Protein 1SQ1 (pdb70)

Secondary structure (DSSP, 8-state):
-EE-SSSEEEEE--GGGS-EEEEEE---S-B--HHHHHHHHHHTT---EEE-SSEETTEE-SS-EEEEE----THHHHHHHHHHH---GGGT-EEEEEEEEETTEE--S-GGGS-HHHHHHSTT-BS-TTTHHHHHHHHHHHHHTT----EEEEEEEE--BS-SBTTTB-HHHHHHHH---TTEEEEEETTGGGGG--HHHH----SSSS-S--TT-SEETTEEBSS-EEEEEEEPPP---S-S-THHHHHHHHH--HHHHHHHHHHTGGGSHHHHHHHT-

Organism: Campylobacter jejuni subsp. jejuni serotype O:2 (strain ATCC 700819 / NCTC 11168) (NCBI:txid192222)

Foldseek 3Di:
DWDFDQFIKAKDADPVLQKIKMKTAHAWFDQAPLPLLQVLLCLFVVFGKDWDDQDDPRIGHRGITIIMGSVHDCLSRLSSLLSRLVCVVVQPKDKAKFFQWKAVRHDPDDLVQFQQVVLVVQNQSYRDVVCSVVNVVSLVVLLVVVHAIKTKMKMKMAGDWFQADADPTFLVNSLVVQLVQPQWDDKAWACGPVVVVDCVVQDWDDVDPATDDPRRQQGDNRIGRRDMHIMMTIGGIDVCDDGRYSVRSSRSSSRSSSSSRSRSVSVCQPVDPVSVVVVVD

Nearest PDB structures (foldseek):
  1sq1-assembly1_A  TM=1.004E+00  e=7.426E-59  Campylobacter jejuni
  1r52-assembly1_C  TM=8.765E-01  e=3.056E-25  Saccharomyces cerevisiae
  5z9a-assembly1_B  TM=9.213E-01  e=4.326E-24  Pseudomonas aeruginosa LESB58
  1r52-assembly1_D  TM=8.733E-01  e=4.880E-24  Saccharomyces cerevisiae
  1r52-assembly1_A  TM=8.580E-01  e=1.297E-24  Saccharomyces cerevisiae

CATH classification: 3.60.150.10

Sequence (281 aa):
NTFGTRLKFTSFGESHGVAVGCIIDGPAGVKFDEEFLQNELDKRKGDKAQVLSGVFEGYTTGHPIAIVVFSARESVARVAGGAVAALLREFDICVQSG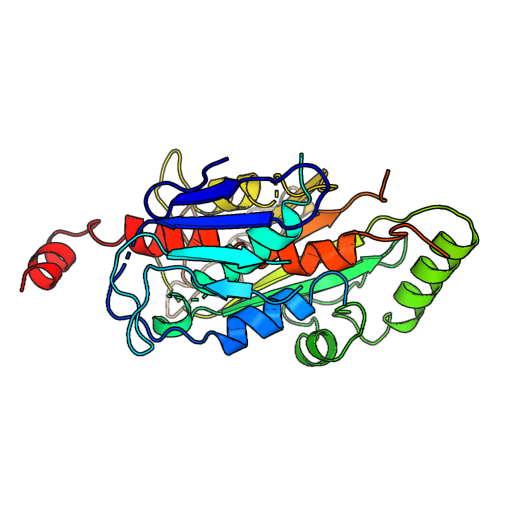VFGVGTFVSNLKEEEFDFEFAKKSEIFCLDPKLESDFKNEILNARNSKDSVGAAVFTKVSGLIGLGEVLYDKLDSKLAHALGINAVKAVEIGEGINASKRGSCNNDALKDGKFLSNHSGGILGGISNGENLILKTYFKPTPGRHDPCVGVRGSVVASAVRLVLADCLLLNASANLNNLKNAYG

Solvent-accessible surface area: 14612 Å² total

InterPro domains:
  IPR000453 Chorismate synthase [MF_00300] (8-352)
  IPR000453 Chorismate synthase [PF01264] (8-345)
  IPR000453 Chorismate synthase [PIRSF001456] (1-354)
  IPR000453 Chorismate synthase [PTHR2108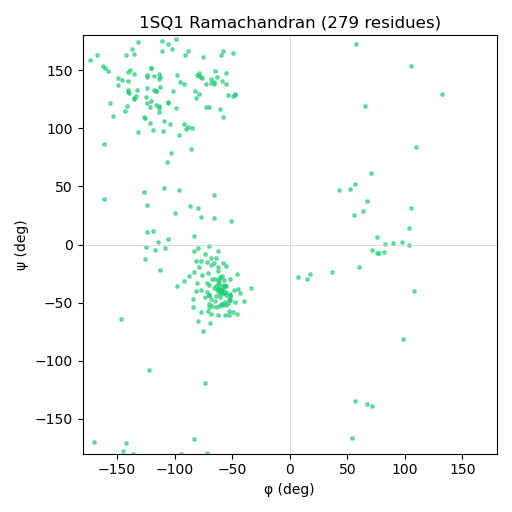5] (1-350)
  IPR000453 Chorismate synthase [TIGR00033] (8-348)
  IPR000453 Chorismate synthase [cd07304] (8-343)
  IPR020541 Chorismate synthase, conserved site [PS00787] (14-29)
  IPR020541 Chorismate synthase, conserved site [PS00788] (121-137)
  IPR035904 Chorismate synthase AroC superfamily [G3DSA:3.60.150.10] (1-362)
  IPR035904 Chorismate synthase AroC superfamily [SSF103263] (1-351)

B-factor: mean 70.03, std 15.21, range [32.81, 126.05]

Structure (mmCIF, N/CA/C/O backbone):
data_1SQ1
#
_entry.id   1SQ1
#
_cell.length_a   73.600
_cell.length_b   73.600
_cell.length_c   338.559
_cell.angle_alpha   90.00
_cell.angle_beta   90.00
_cell.angle_gamma   90.00
#
_symmetry.space_group_name_H-M   'I 41 2 2'
#
loop_
_entity.id
_entity.type
_entity.pdbx_description
1 polymer 'Chorismate synthase'
2 non-polymer 'SULFATE ION'
3 water water
#
loop_
_atom_site.group_PDB
_atom_site.id
_atom_site.type_symbol
_atom_site.label_atom_id
_atom_site.label_alt_id
_atom_site.label_comp_id
_atom_site.label_asym_id
_atom_site.label_entity_id
_atom_site.label_seq_id
_atom_site.pdbx_PDB_ins_code
_atom_site.Cartn_x
_atom_site.Cartn_y
_atom_site.Cartn_z
_atom_site.occupancy
_atom_site.B_iso_or_equiv
_atom_site.auth_seq_id
_atom_site.auth_comp_id
_atom_site.auth_asym_id
_atom_site.auth_atom_id
_atom_site.pdbx_PDB_model_num
ATOM 9 N N . ASN A 1 2 ? 47.252 32.611 164.429 1.00 82.16 2 ASN A N 1
ATOM 10 C CA . ASN A 1 2 ? 47.383 31.328 163.791 1.00 77.74 2 ASN A CA 1
ATOM 11 C C . ASN A 1 2 ? 46.161 30.496 164.076 1.00 74.88 2 ASN A C 1
ATOM 12 O O . ASN A 1 2 ? 46.181 29.283 163.907 1.00 75.55 2 ASN A O 1
ATOM 17 N N . THR A 1 3 ? 45.097 31.155 164.516 1.00 70.91 3 THR A N 1
ATOM 18 C CA . THR A 1 3 ? 43.857 30.462 164.821 1.00 66.96 3 THR A CA 1
ATOM 19 C C . THR A 1 3 ? 42.785 30.899 163.837 1.00 64.60 3 THR A C 1
ATOM 20 O O . THR A 1 3 ? 42.767 32.048 163.401 1.00 64.36 3 THR A O 1
ATOM 24 N N . PHE A 1 4 ? 41.886 29.982 163.501 1.00 60.81 4 PHE A N 1
ATOM 25 C CA . PHE A 1 4 ? 40.843 30.274 162.539 1.00 58.84 4 PHE A CA 1
ATOM 26 C C . PHE A 1 4 ? 39.483 29.670 162.892 1.00 58.74 4 PHE A C 1
ATOM 27 O O . PHE A 1 4 ? 39.396 28.541 163.375 1.00 59.11 4 PHE A O 1
ATOM 35 N N . GLY A 1 5 ? 38.424 30.440 162.640 1.00 57.78 5 GLY A N 1
ATOM 36 C CA . GLY A 1 5 ? 37.072 29.984 162.909 1.00 55.16 5 GLY A CA 1
ATOM 37 C C . GLY A 1 5 ? 36.408 30.592 164.132 1.00 54.95 5 GLY A C 1
ATOM 38 O O . GLY A 1 5 ? 37.083 31.002 165.080 1.00 55.94 5 GLY A O 1
ATOM 39 N N . THR A 1 6 ? 35.077 30.650 164.112 1.00 53.21 6 THR A N 1
ATOM 40 C CA . THR A 1 6 ? 34.307 31.181 165.235 1.00 50.54 6 THR A CA 1
ATOM 41 C C . THR A 1 6 ? 34.182 30.135 166.343 1.00 50.87 6 THR A C 1
ATOM 42 O O . THR A 1 6 ? 34.710 30.312 167.431 1.00 50.44 6 THR A O 1
ATOM 46 N N . ARG A 1 7 ? 33.482 29.042 166.055 1.00 51.11 7 ARG A N 1
ATOM 47 C CA . ARG A 1 7 ? 33.280 27.984 167.036 1.00 53.28 7 ARG A CA 1
ATOM 48 C C . ARG A 1 7 ? 34.265 26.823 166.864 1.00 52.75 7 ARG A C 1
ATOM 49 O O . ARG A 1 7 ? 34.682 26.218 167.852 1.00 52.08 7 ARG A O 1
ATOM 57 N N . LEU A 1 8 ? 34.620 26.508 165.616 1.00 52.74 8 LEU A N 1
ATOM 58 C CA . LEU A 1 8 ? 35.566 25.426 165.300 1.00 52.31 8 LEU A CA 1
ATOM 59 C C . LEU A 1 8 ? 36.914 26.072 164.940 1.00 53.94 8 LEU A C 1
ATOM 60 O O . LEU A 1 8 ? 37.281 26.188 163.772 1.00 56.50 8 LEU A O 1
ATOM 65 N N . LYS A 1 9 ? 37.642 26.485 165.969 1.00 54.47 9 LYS A N 1
ATOM 66 C CA . LYS A 1 9 ? 38.926 27.150 165.838 1.00 52.08 9 LYS A CA 1
ATOM 67 C C . LYS A 1 9 ? 40.083 26.271 165.407 1.00 51.65 9 LYS A C 1
ATOM 68 O O . LYS A 1 9 ? 40.448 25.348 166.110 1.00 52.92 9 LYS A O 1
ATOM 74 N N . PHE A 1 10 ? 40.673 26.579 164.258 1.00 52.16 10 PHE A N 1
ATOM 75 C CA . PHE A 1 10 ? 41.816 25.828 163.751 1.00 52.88 10 PHE A CA 1
ATOM 76 C C . PHE A 1 10 ? 43.084 26.612 164.033 1.00 54.28 10 PHE A C 1
ATOM 77 O O . PHE A 1 10 ? 43.143 27.803 163.753 1.00 56.00 10 PHE A O 1
ATOM 85 N N . THR A 1 11 ? 44.097 25.953 164.581 1.00 55.30 11 THR A N 1
ATOM 86 C CA . THR A 1 11 ? 45.349 26.632 164.884 1.00 57.72 11 THR A CA 1
ATOM 87 C C . THR A 1 11 ? 46.572 25.848 164.429 1.00 60.79 11 THR A C 1
ATOM 88 O O . THR A 1 11 ? 46.728 24.670 164.764 1.00 60.56 11 THR A O 1
ATOM 92 N N . SER A 1 12 ? 47.448 26.501 163.669 1.00 63.33 12 SER A N 1
ATOM 93 C CA . SER A 1 12 ? 48.663 25.839 163.208 1.00 65.69 12 SER A CA 1
ATOM 94 C C . SER A 1 12 ? 49.892 26.518 163.778 1.00 67.46 12 SER A C 1
ATOM 95 O O . SER A 1 12 ? 50.013 27.736 163.767 1.00 67.97 12 SER A O 1
ATOM 98 N N . PHE A 1 13 ? 50.798 25.715 164.310 1.00 70.59 13 PHE A N 1
ATOM 99 C CA . PHE A 1 13 ? 52.011 26.252 164.876 1.00 72.39 13 PHE A CA 1
ATOM 100 C C . PHE A 1 13 ? 53.176 25.708 164.081 1.00 75.44 13 PHE A C 1
ATOM 101 O O . PHE A 1 13 ? 53.151 24.576 163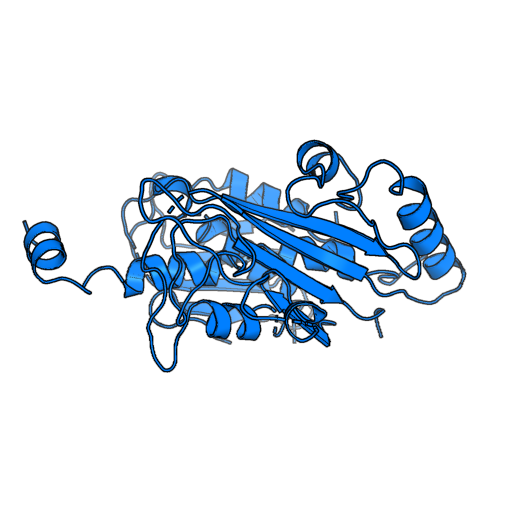.588 1.00 74.42 13 PHE A O 1
ATOM 109 N N . GLY A 1 14 ? 54.190 26.544 163.926 1.00 80.02 14 GLY A N 1
ATOM 110 C CA . GLY A 1 14 ? 55.345 26.142 163.160 1.00 84.82 14 GLY A CA 1
ATOM 111 C C . GLY A 1 14 ? 56.456 25.570 164.006 1.00 88.10 14 GLY A C 1
ATOM 112 O O . GLY A 1 14 ? 56.358 25.480 165.231 1.00 88.23 14 GLY A O 1
ATOM 113 N N . GLU A 1 15 ? 57.530 25.196 163.324 1.00 91.79 15 GLU A N 1
ATOM 114 C CA . GLU A 1 15 ? 58.700 24.619 163.959 1.00 94.92 15 GLU A CA 1
ATOM 115 C C . GLU A 1 15 ? 59.904 24.918 163.063 1.00 96.37 15 GLU A C 1
ATOM 116 O O . GLU A 1 15 ? 60.012 24.376 161.964 1.00 96.54 15 GLU A O 1
ATOM 122 N N . SER A 1 16 ? 60.797 25.791 163.518 1.00 98.36 16 SER A N 1
ATOM 123 C CA . SER A 1 16 ? 61.977 26.135 162.732 1.00 101.04 16 SER A CA 1
ATOM 124 C C . SER A 1 16 ? 62.672 24.864 162.246 1.00 103.15 16 SER A C 1
ATOM 125 O O . SER A 1 16 ? 62.401 23.768 162.741 1.00 104.05 16 SER A O 1
ATOM 128 N N . HIS A 1 17 ? 63.563 25.007 161.272 1.00 104.51 17 HIS A N 1
ATOM 129 C CA . HIS A 1 17 ? 64.281 23.854 160.723 1.00 106.40 17 HIS A CA 1
ATOM 130 C C . HIS A 1 17 ? 63.344 22.975 159.883 1.00 105.28 17 HIS A C 1
ATOM 131 O O . HIS A 1 17 ? 63.774 22.000 159.258 1.00 105.68 17 HIS A O 1
ATOM 138 N N . GLY A 1 18 ? 62.062 23.327 159.880 1.00 103.44 18 GLY A N 1
ATOM 139 C CA . GLY A 1 18 ? 61.083 22.583 159.107 1.00 100.85 18 GLY A CA 1
ATOM 140 C C . GLY A 1 18 ? 61.010 21.099 159.397 1.00 98.82 18 GLY A C 1
ATOM 141 O O . GLY A 1 18 ? 60.592 20.316 158.545 1.00 98.18 18 GLY A O 1
ATOM 142 N N . VAL A 1 19 ? 61.415 20.705 160.598 1.00 98.04 19 VAL A N 1
ATOM 143 C CA . VAL A 1 19 ? 61.376 19.297 160.981 1.00 97.04 19 VAL A CA 1
ATOM 144 C C . VAL A 1 19 ? 59.945 18.776 160.826 1.00 94.71 19 VAL A C 1
ATOM 145 O O . VAL A 1 19 ? 59.722 17.662 160.338 1.00 95.93 19 VAL A O 1
ATOM 149 N N . ALA A 1 20 ? 58.978 19.594 161.235 1.00 90.56 20 ALA A N 1
ATOM 150 C CA . ALA A 1 20 ? 57.569 19.227 161.133 1.00 84.79 20 ALA A CA 1
ATOM 151 C C . ALA A 1 20 ? 56.638 20.385 161.507 1.00 80.41 20 ALA A C 1
ATOM 152 O O . ALA A 1 20 ? 57.035 21.331 162.188 1.00 77.75 20 ALA A O 1
ATOM 154 N N . VAL A 1 21 ? 55.401 20.306 161.038 1.00 76.57 21 VAL A N 1
ATOM 155 C CA . VAL A 1 21 ? 54.403 21.322 161.331 1.00 74.46 21 VAL A CA 1
ATOM 156 C C . VAL A 1 21 ? 53.360 20.700 162.256 1.00 72.90 21 VAL A C 1
ATOM 157 O O . VAL A 1 21 ? 53.414 19.505 162.549 1.00 72.66 21 VAL A O 1
ATOM 161 N N . GLY A 1 22 ? 52.408 21.502 162.716 1.00 71.22 22 GLY A N 1
ATOM 162 C CA . GLY A 1 22 ? 51.384 20.969 163.597 1.00 68.87 22 GLY A CA 1
ATOM 163 C C . GLY A 1 22 ? 50.150 21.839 163.657 1.00 67.39 22 GLY A C 1
ATOM 164 O O . GLY A 1 22 ? 50.230 23.052 163.449 1.00 66.77 22 GLY A O 1
ATOM 165 N N . CYS A 1 23 ? 49.001 21.224 163.920 1.00 65.98 23 CYS A N 1
ATOM 166 C CA . CYS A 1 23 ? 47.764 21.982 164.021 1.00 66.36 23 CYS A CA 1
ATOM 167 C C . CYS A 1 23 ? 46.953 21.542 165.234 1.00 66.38 23 CYS A C 1
ATOM 168 O O . CYS A 1 23 ? 47.225 20.500 165.835 1.00 65.54 23 CYS A O 1
ATOM 171 N N . ILE A 1 24 ? 45.982 22.366 165.613 1.00 65.78 24 ILE A N 1
ATOM 172 C CA . ILE A 1 24 ? 45.118 22.081 166.751 1.00 64.99 24 ILE A CA 1
ATOM 173 C C . ILE A 1 24 ? 43.696 22.389 166.308 1.00 64.46 24 ILE A C 1
ATOM 174 O O . ILE A 1 24 ? 43.424 23.475 165.804 1.00 65.17 24 ILE A O 1
ATOM 179 N N . ILE A 1 25 ? 42.792 21.431 166.450 1.00 64.04 25 ILE A N 1
ATOM 180 C CA . ILE A 1 25 ? 41.412 21.688 166.084 1.00 64.45 25 ILE A CA 1
ATOM 181 C C . ILE A 1 25 ? 40.624 21.646 167.382 1.00 65.28 25 ILE A C 1
ATOM 182 O O . ILE A 1 25 ? 40.521 20.607 168.037 1.00 67.28 25 ILE A O 1
ATOM 187 N N . ASP A 1 26 ? 40.081 22.788 167.767 1.00 64.25 26 ASP A N 1
ATOM 188 C CA . ASP A 1 26 ? 39.320 22.880 168.995 1.00 63.75 26 ASP A CA 1
ATOM 189 C C . ASP A 1 26 ? 37.882 23.179 168.603 1.00 63.19 26 ASP A C 1
ATOM 190 O O . ASP A 1 26 ? 37.640 23.901 167.641 1.00 62.53 26 ASP A O 1
ATOM 195 N N . GLY A 1 27 ? 36.931 22.593 169.321 1.00 63.10 27 GLY A N 1
ATOM 196 C CA . GLY A 1 27 ? 35.535 22.845 169.024 1.00 62.65 27 GLY A CA 1
ATOM 197 C C . GLY A 1 27 ? 34.800 21.669 168.423 1.00 62.67 27 GLY A C 1
ATOM 198 O O . GLY A 1 27 ? 33.580 21.721 168.261 1.00 61.94 27 GLY A O 1
ATOM 207 N N . PRO A 1 29 ? 32.819 18.376 168.136 1.00 66.21 29 PRO A N 1
ATOM 208 C CA . PRO A 1 29 ? 31.927 17.700 169.082 1.00 65.34 29 PRO A CA 1
ATOM 209 C C . PRO A 1 29 ? 32.434 16.301 169.416 1.00 65.39 29 PRO A C 1
ATOM 210 O O . PRO A 1 29 ? 33.133 15.681 168.618 1.00 65.77 29 PRO A O 1
ATOM 214 N N . ALA A 1 30 ? 32.113 15.809 170.607 1.00 65.89 30 ALA A N 1
ATOM 215 C CA . ALA A 1 30 ? 32.571 14.482 170.998 1.00 63.82 30 ALA A CA 1
ATOM 216 C C . ALA A 1 30 ? 31.748 13.417 170.279 1.00 63.68 30 ALA A C 1
ATOM 217 O O . ALA A 1 30 ? 30.662 13.684 169.748 1.00 61.82 30 ALA A O 1
ATOM 219 N N . GLY A 1 31 ? 32.290 12.212 170.241 1.00 63.39 31 GLY A N 1
ATOM 220 C CA . GLY A 1 31 ? 31.593 11.129 169.586 1.00 65.68 31 GLY A CA 1
ATOM 221 C C . GLY A 1 31 ? 31.550 11.251 168.079 1.00 67.28 31 GLY A C 1
ATOM 222 O O . GLY A 1 31 ? 30.476 11.377 167.491 1.00 67.24 31 GLY A O 1
ATOM 223 N N . VAL A 1 32 ? 32.723 11.241 167.452 1.00 68.52 32 VAL A N 1
ATOM 224 C CA . VAL A 1 32 ? 32.812 11.308 165.996 1.00 68.55 32 VAL A CA 1
ATOM 225 C C . VAL A 1 32 ? 33.828 10.264 165.550 1.00 70.42 32 VAL A C 1
ATOM 226 O O . VAL A 1 32 ? 34.970 10.226 166.034 1.00 68.76 32 VAL A O 1
ATOM 230 N N . LYS A 1 33 ? 33.384 9.398 164.645 1.00 71.11 33 LYS A N 1
ATOM 231 C CA . LYS A 1 33 ? 34.221 8.329 164.134 1.00 74.09 33 LYS A CA 1
ATOM 232 C C . LYS A 1 33 ? 35.464 8.975 163.524 1.00 75.56 33 LYS A C 1
ATOM 233 O O . LYS A 1 33 ? 35.395 9.640 162.495 1.00 77.57 33 LYS A O 1
ATOM 239 N N . PHE A 1 34 ? 36.604 8.799 164.178 1.00 78.54 34 PHE A N 1
ATOM 240 C CA . PHE A 1 34 ? 37.833 9.388 163.679 1.00 81.43 34 PHE A CA 1
ATOM 241 C C . PHE A 1 34 ? 38.554 8.461 162.701 1.00 83.11 34 PHE A C 1
ATOM 242 O O . PHE A 1 34 ? 39.221 7.506 163.101 1.00 84.51 34 PHE A O 1
ATOM 250 N N . ASP A 1 35 ? 38.406 8.753 161.413 1.00 84.60 35 ASP A N 1
ATOM 251 C CA . ASP A 1 35 ? 39.032 7.967 160.358 1.00 85.67 35 ASP A CA 1
ATOM 252 C C . ASP A 1 35 ? 40.444 8.473 160.110 1.00 86.71 35 ASP A C 1
ATOM 253 O O . ASP A 1 35 ? 40.673 9.247 159.177 1.00 85.51 35 ASP A O 1
ATOM 258 N N . GLU A 1 36 ? 41.388 8.024 160.937 1.00 88.18 36 GLU A N 1
ATOM 259 C CA . GLU A 1 36 ? 42.774 8.457 160.808 1.00 89.90 36 GLU A CA 1
ATOM 260 C C . GLU A 1 36 ? 43.392 8.069 159.480 1.00 89.82 36 GLU A C 1
ATOM 261 O O . GLU A 1 36 ? 44.515 8.456 159.179 1.00 90.73 36 GLU A O 1
ATOM 267 N N . GLU A 1 37 ? 42.656 7.304 158.686 1.00 91.38 37 GLU A N 1
ATOM 268 C CA . GLU A 1 37 ? 43.144 6.883 157.383 1.00 92.42 37 GLU A CA 1
ATOM 269 C C . GLU A 1 37 ? 42.840 8.000 156.407 1.00 90.99 37 GLU A C 1
ATOM 270 O O . GLU A 1 37 ? 43.727 8.492 155.712 1.00 91.05 37 GLU A O 1
ATOM 276 N N . PHE A 1 38 ? 41.571 8.394 156.368 1.00 89.68 38 PHE A N 1
ATOM 277 C CA . PHE A 1 38 ? 41.116 9.473 155.501 1.00 87.67 38 PHE A CA 1
ATOM 278 C C . PHE A 1 38 ? 41.988 10.698 155.731 1.00 87.44 38 PHE A C 1
ATOM 279 O O . PHE A 1 38 ? 42.184 11.512 154.828 1.00 86.96 38 PHE A O 1
ATOM 287 N N . LEU A 1 39 ? 42.499 10.830 156.951 1.00 86.15 39 LEU A N 1
ATOM 288 C CA . LEU A 1 39 ? 43.367 11.944 157.291 1.00 84.98 39 LEU A CA 1
ATOM 289 C C . LEU A 1 39 ? 44.699 11.736 156.598 1.00 85.18 39 LEU A C 1
ATOM 290 O O . LEU A 1 39 ? 45.149 12.575 155.820 1.00 86.09 39 LEU A O 1
ATOM 295 N N . GLN A 1 40 ? 45.322 10.600 156.881 1.00 84.95 40 GLN A N 1
ATOM 296 C CA . GLN A 1 40 ? 46.614 10.292 156.300 1.00 84.85 40 GLN A CA 1
ATOM 297 C C . GLN A 1 40 ? 46.587 10.316 154.778 1.00 84.72 40 GLN A C 1
ATOM 298 O O . GLN A 1 40 ? 47.565 10.706 154.149 1.00 83.61 40 GLN A O 1
ATOM 304 N N . ASN A 1 41 ? 45.473 9.904 154.182 1.00 85.09 41 ASN A N 1
ATOM 305 C CA . ASN A 1 41 ? 45.374 9.906 152.726 1.00 85.82 41 ASN A CA 1
ATOM 306 C C . ASN A 1 41 ? 45.309 11.307 152.158 1.00 85.90 41 ASN A C 1
ATOM 307 O O . ASN A 1 41 ? 45.956 11.610 151.160 1.00 87.11 41 ASN A O 1
ATOM 312 N N . GLU A 1 42 ? 44.519 12.161 152.791 1.00 85.61 42 GLU A N 1
ATOM 313 C CA . GLU A 1 42 ? 44.375 13.520 152.313 1.00 84.55 42 GLU A CA 1
ATOM 314 C C . GLU A 1 42 ? 45.730 14.199 152.321 1.00 84.26 42 GLU A C 1
ATOM 315 O O . GLU A 1 42 ? 46.078 14.914 151.382 1.00 84.21 42 GLU A O 1
ATOM 321 N N . LEU A 1 43 ? 46.505 13.970 153.375 1.00 83.67 43 LEU A N 1
ATOM 322 C CA . LEU A 1 43 ? 47.824 14.584 153.457 1.00 84.18 43 LEU A CA 1
ATOM 323 C C . LEU A 1 43 ? 48.707 14.147 152.284 1.00 84.96 43 LEU A C 1
ATOM 324 O O . LEU A 1 43 ? 49.585 14.898 151.849 1.00 84.91 43 LEU A O 1
ATOM 329 N N . ASP A 1 44 ? 48.458 12.946 151.762 1.00 85.76 44 ASP A N 1
ATOM 330 C CA . ASP A 1 44 ? 49.241 12.424 150.643 1.00 87.42 44 ASP A CA 1
ATOM 331 C C . ASP A 1 44 ? 48.846 13.036 149.301 1.00 88.86 44 ASP A C 1
ATOM 332 O O . ASP A 1 44 ? 49.576 12.911 148.312 1.00 89.23 44 ASP A O 1
ATOM 337 N N . LYS A 1 45 ? 47.694 13.700 149.266 1.00 90.83 45 LYS A N 1
ATOM 338 C CA . LYS A 1 45 ? 47.233 14.338 148.039 1.00 91.28 45 LYS A CA 1
ATOM 339 C C . LYS A 1 45 ? 48.059 15.588 147.753 1.00 92.51 45 LYS A C 1
ATOM 340 O O . LYS A 1 45 ? 48.485 15.802 146.616 1.00 92.84 45 LYS A O 1
ATOM 346 N N . ARG A 1 46 ? 48.291 16.410 148.775 1.00 92.99 46 ARG A N 1
ATOM 347 C CA . ARG A 1 46 ? 49.089 17.616 148.574 1.00 94.86 46 ARG A CA 1
ATOM 348 C C . ARG A 1 46 ? 50.532 17.213 148.237 1.00 95.88 46 ARG A C 1
ATOM 349 O O . ARG A 1 46 ? 51.077 16.276 148.830 1.00 95.11 46 ARG A O 1
ATOM 357 N N . LYS A 1 47 ? 51.143 17.924 147.288 1.00 97.28 47 LYS A N 1
ATOM 358 C CA . LYS A 1 47 ? 52.513 17.631 146.849 1.00 98.14 47 LYS A CA 1
ATOM 359 C C . LYS A 1 47 ? 52.713 16.117 146.698 1.00 98.12 47 LYS A C 1
ATOM 360 O O . LYS A 1 47 ? 53.698 15.556 147.180 1.00 97.86 47 LYS A O 1
ATOM 366 N N . GLY A 1 48 ? 51.761 15.467 146.033 1.00 98.37 48 GLY A N 1
ATOM 367 C CA . GLY A 1 48 ? 51.837 14.033 145.817 1.00 98.67 48 GLY A CA 1
ATOM 368 C C . GLY A 1 48 ? 51.434 13.668 144.399 1.00 99.36 48 GLY A C 1
ATOM 369 O O . GLY A 1 48 ? 52.072 12.836 143.742 1.00 99.31 48 GLY A O 1
ATOM 370 N N . ASP A 1 60 ? 56.310 12.341 156.450 1.00 89.60 60 ASP A N 1
ATOM 371 C CA . ASP A 1 60 ? 55.135 13.196 156.289 1.00 87.98 60 ASP A CA 1
ATOM 372 C C . ASP A 1 60 ? 53.876 12.495 156.813 1.00 86.67 60 ASP A C 1
ATOM 373 O O . ASP A 1 60 ? 52.774 12.708 156.303 1.00 86.89 60 ASP A O 1
ATOM 378 N N . LYS A 1 61 ? 54.047 11.656 157.831 1.00 84.36 61 LYS A N 1
ATOM 379 C CA . LYS A 1 61 ? 52.923 10.937 158.422 1.00 82.76 61 LYS A CA 1
ATOM 380 C C . LYS A 1 61 ? 52.350 11.736 159.588 1.00 81.52 61 LYS A C 1
ATOM 381 O O . LYS A 1 61 ? 53.101 12.298 160.393 1.00 80.32 61 LYS A O 1
ATOM 387 N N . ALA A 1 62 ? 51.019 11.780 159.665 1.00 79.53 62 ALA A N 1
ATOM 388 C CA . ALA A 1 62 ? 50.304 12.510 160.714 1.00 77.74 62 ALA A CA 1
ATOM 389 C C . ALA A 1 62 ? 50.194 11.714 162.006 1.00 75.34 62 ALA A C 1
ATOM 390 O O . ALA A 1 62 ? 49.810 10.547 161.991 1.00 75.01 62 ALA A O 1
ATOM 392 N N . GLN A 1 63 ? 50.524 12.351 163.123 1.00 74.36 63 GLN A N 1
ATOM 393 C CA . GLN A 1 63 ? 50.445 11.688 164.418 1.00 73.71 63 GLN A CA 1
ATOM 394 C C . GLN A 1 63 ? 49.455 12.387 165.360 1.00 71.72 63 GLN A C 1
ATOM 395 O O . GLN A 1 63 ? 49.778 13.392 165.998 1.00 71.47 63 GLN A O 1
ATOM 401 N N . VAL A 1 64 ? 48.243 11.851 165.435 1.00 69.14 64 VAL A N 1
ATOM 402 C CA . VAL A 1 64 ? 47.217 12.411 166.298 1.00 67.72 64 VAL A CA 1
ATOM 403 C C . VAL A 1 64 ? 47.672 12.383 167.751 1.00 69.11 64 VAL A C 1
ATOM 404 O O . VAL A 1 64 ? 47.866 11.310 168.318 1.00 69.44 64 VAL A O 1
ATOM 408 N N . LEU A 1 65 ? 47.825 13.557 168.355 1.00 69.81 65 LEU A N 1
ATOM 409 C CA . LEU A 1 65 ? 48.265 13.639 169.742 1.00 70.30 65 LEU A CA 1
ATOM 410 C C . LEU A 1 65 ? 47.170 13.576 170.809 1.00 71.33 65 LEU A C 1
ATOM 411 O O . LEU A 1 65 ? 47.434 13.150 171.933 1.00 73.38 65 LEU A O 1
ATOM 416 N N . SER A 1 66 ? 45.951 13.990 170.476 1.00 72.22 66 SER A N 1
ATOM 417 C CA . SER A 1 66 ? 44.871 13.992 171.463 1.00 73.07 66 SER A CA 1
ATOM 418 C C . SER A 1 66 ? 43.508 14.265 170.850 1.00 74.89 66 SER A C 1
ATOM 419 O O . SER A 1 66 ? 43.354 14.292 169.630 1.00 75.92 66 SER A O 1
ATOM 422 N N . GLY A 1 67 ? 42.524 14.481 171.716 1.00 75.43 67 GLY A N 1
ATOM 423 C CA . GLY A 1 67 ? 41.178 14.768 171.262 1.00 78.18 67 GLY A CA 1
ATOM 424 C C . GLY A 1 67 ? 40.425 13.540 170.801 1.00 80.55 67 GLY A C 1
ATOM 425 O O . GLY A 1 67 ? 39.227 13.609 170.506 1.00 80.91 67 GLY A O 1
ATOM 426 N N . VAL A 1 68 ? 41.128 12.416 170.724 1.00 82.57 68 VAL A N 1
ATOM 427 C CA . VAL A 1 68 ? 40.519 11.162 170.303 1.00 86.15 68 VAL A CA 1
ATOM 428 C C . VAL A 1 68 ? 40.946 10.012 171.203 1.00 88.42 68 VAL A C 1
ATOM 429 O O . VAL A 1 68 ? 42.073 9.978 171.704 1.00 88.09 68 VAL A O 1
ATOM 433 N N . PHE A 1 69 ? 40.027 9.069 171.389 1.00 91.16 69 PHE A N 1
ATOM 434 C CA . PHE A 1 69 ? 40.247 7.897 172.227 1.00 93.71 69 PHE A CA 1
ATOM 435 C C . PHE A 1 69 ? 39.327 6.749 171.796 1.00 94.32 69 PHE A C 1
ATOM 436 O O . PHE A 1 69 ? 38.102 6.894 171.808 1.00 94.40 69 PHE A O 1
ATOM 444 N N . GLU A 1 70 ? 39.920 5.612 171.433 1.00 94.42 70 GLU A N 1
ATOM 445 C CA . GLU A 1 70 ? 39.166 4.438 170.983 1.00 94.36 70 GLU A CA 1
ATOM 446 C C . GLU A 1 70 ? 38.450 4.672 169.648 1.00 93.53 70 GLU A C 1
ATOM 447 O O . GLU A 1 70 ? 37.325 4.203 169.447 1.00 93.36 70 GLU A O 1
ATOM 453 N N . GLY A 1 71 ? 39.094 5.407 168.745 1.00 92.34 71 GLY A N 1
ATOM 454 C CA . GLY A 1 71 ? 38.506 5.669 167.437 1.00 89.75 71 GLY A CA 1
ATOM 455 C C . GLY A 1 71 ? 37.484 6.790 167.347 1.00 87.29 71 GLY A C 1
ATOM 456 O O . GLY A 1 71 ? 37.040 7.137 166.251 1.00 87.35 71 GLY A O 1
ATOM 457 N N . TYR A 1 72 ? 37.106 7.358 168.488 1.00 84.96 72 TYR A N 1
ATOM 458 C CA . TYR A 1 72 ? 36.130 8.441 168.507 1.00 83.50 72 TYR A CA 1
ATOM 459 C C . TYR A 1 72 ? 36.668 9.738 169.112 1.00 81.61 72 TYR A C 1
ATOM 460 O O . TYR A 1 72 ? 37.569 9.725 169.955 1.00 81.08 72 TYR A O 1
ATOM 469 N N . THR A 1 73 ? 36.120 10.862 168.663 1.00 78.87 73 THR A N 1
ATOM 470 C CA . THR A 1 73 ? 36.552 12.154 169.173 1.00 76.21 73 THR A CA 1
ATOM 471 C C . THR A 1 73 ? 36.016 12.315 170.580 1.00 74.94 73 THR A C 1
ATOM 472 O O . THR A 1 73 ? 34.869 11.979 170.867 1.00 73.73 73 THR A O 1
ATOM 476 N N . THR A 1 74 ? 36.864 12.837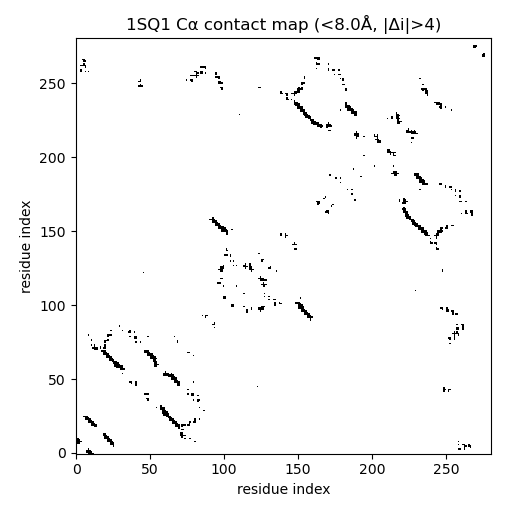 171.452 1.00 74.26 74 THR A N 1
ATOM 477 C CA . THR A 1 74 ? 36.516 13.044 172.842 1.00 73.00 74 THR A CA 1
ATOM 478 C C . THR A 1 74 ? 35.753 14.344 173.047 1.00 73.10 74 THR A C 1
ATOM 479 O O . THR A 1 74 ? 35.004 14.494 174.010 1.00 71.82 74 THR A O 1
ATOM 483 N N . GLY A 1 75 ? 35.935 15.281 172.123 1.00 74.18 75 GLY A N 1
ATOM 484 C CA . GLY A 1 75 ? 35.270 16.562 172.238 1.00 72.57 75 GLY A CA 1
ATOM 485 C C . GLY A 1 75 ? 36.258 17.605 172.704 1.00 71.08 75 GLY A C 1
ATOM 486 O O . GLY A 1 75 ? 35.910 18.766 172.860 1.00 70.04 75 GLY A O 1
ATOM 487 N N . HIS A 1 76 ? 37.497 17.180 172.931 1.00 71.79 76 HIS A N 1
ATOM 488 C CA . HIS A 1 76 ? 38.558 18.084 173.373 1.00 72.85 76 HIS A CA 1
ATOM 489 C C . HIS A 1 76 ? 39.447 18.424 172.177 1.00 71.76 76 HIS A C 1
ATOM 490 O O . HIS A 1 76 ? 39.339 17.789 171.117 1.00 70.75 76 HIS A O 1
ATOM 497 N N . PRO A 1 77 ? 40.337 19.429 172.331 1.00 69.68 77 PRO A N 1
ATOM 498 C CA . PRO A 1 77 ? 41.238 19.833 171.247 1.00 68.74 77 PRO A CA 1
ATOM 499 C C . PRO A 1 77 ? 42.028 18.651 170.702 1.00 68.13 77 PRO A C 1
ATOM 500 O O . PRO A 1 77 ? 42.647 17.902 171.455 1.00 68.80 77 PRO A O 1
ATOM 504 N N . ILE A 1 78 ? 41.998 18.496 169.385 1.00 67.80 78 ILE A N 1
ATOM 505 C CA . ILE A 1 78 ? 42.674 17.399 168.708 1.00 67.07 78 ILE A CA 1
ATOM 506 C C . ILE A 1 78 ? 44.041 17.826 168.203 1.00 67.59 78 ILE A C 1
ATOM 507 O O . ILE A 1 78 ? 44.152 18.374 167.118 1.00 68.72 78 ILE A O 1
ATOM 512 N N . ALA A 1 79 ? 45.089 17.584 168.978 1.00 67.63 79 ALA A N 1
ATOM 513 C CA . ALA A 1 79 ? 46.411 17.986 168.517 1.00 69.22 79 ALA A CA 1
ATOM 514 C C . ALA A 1 79 ? 46.953 16.994 167.492 1.00 70.14 79 ALA A C 1
ATOM 515 O O . ALA A 1 79 ? 46.703 15.792 167.578 1.00 69.84 79 ALA A O 1
ATOM 517 N N . ILE A 1 80 ? 47.686 17.511 166.511 1.00 70.65 80 ILE A N 1
ATOM 518 C CA . ILE A 1 80 ? 48.262 16.680 165.460 1.00 70.38 80 ILE A CA 1
ATOM 519 C C . ILE A 1 80 ? 49.614 17.233 165.020 1.00 71.30 80 ILE A C 1
ATOM 520 O O . ILE A 1 80 ? 49.810 18.448 164.943 1.00 70.58 80 ILE A O 1
ATOM 525 N N . VAL A 1 81 ? 50.549 16.331 164.745 1.00 72.83 81 VAL A N 1
ATOM 526 C CA . VAL A 1 81 ? 51.881 16.725 164.309 1.00 74.38 81 VAL A CA 1
ATOM 527 C C . VAL A 1 81 ? 52.246 15.878 163.101 1.00 77.13 81 VAL A C 1
ATOM 528 O O . VAL A 1 81 ? 52.077 14.656 163.118 1.00 78.57 81 VAL A O 1
ATOM 532 N N . VAL A 1 82 ? 52.747 16.527 162.056 1.00 78.34 82 VAL A N 1
ATOM 533 C CA . VAL A 1 82 ? 53.122 15.836 160.833 1.00 78.94 82 VAL A CA 1
ATOM 534 C C . VAL A 1 82 ? 54.574 16.118 160.490 1.00 80.45 82 VAL A C 1
ATOM 535 O O . VAL A 1 82 ? 55.011 17.257 160.556 1.00 79.75 82 VAL A O 1
ATOM 539 N N . PHE A 1 83 ? 55.316 15.072 160.131 1.00 84.37 83 PHE A N 1
ATOM 540 C CA . PHE A 1 83 ? 56.730 15.206 159.773 1.00 87.10 83 PHE A CA 1
ATOM 541 C C . PHE A 1 83 ? 56.955 15.116 158.263 1.00 87.25 83 PHE A C 1
ATOM 542 O O . PHE A 1 83 ? 58.066 14.835 157.799 1.00 87.86 83 PHE A O 1
ATOM 550 N N . SER A 1 124 ? 58.527 30.155 159.864 1.00 93.42 124 SER A N 1
ATOM 551 C CA . SER A 1 124 ? 57.277 30.407 159.145 1.00 93.33 124 SER A CA 1
ATOM 552 C C . SER A 1 124 ? 56.515 29.119 158.854 1.00 92.44 124 SER A C 1
ATOM 553 O O . SER A 1 124 ? 55.291 29.127 158.728 1.00 90.55 124 SER A O 1
ATOM 556 N N . ALA A 1 125 ? 57.265 28.026 158.734 1.00 92.41 125 ALA A N 1
ATOM 557 C CA . ALA A 1 125 ? 56.716 26.700 158.431 1.00 91.75 125 ALA A CA 1
ATOM 558 C C . ALA A 1 125 ? 55.915 26.666 157.112 1.00 89.67 125 ALA A C 1
ATOM 559 O O . ALA A 1 125 ? 55.695 27.705 156.481 1.00 88.45 125 ALA A O 1
ATOM 561 N N . ARG A 1 126 ? 55.509 25.462 156.698 1.00 87.46 126 ARG A N 1
ATOM 562 C CA . ARG A 1 126 ? 54.717 25.264 155.480 1.00 85.13 126 ARG A CA 1
ATOM 563 C C . ARG A 1 126 ? 53.263 24.915 155.852 1.00 84.28 126 ARG A C 1
ATOM 564 O O . ARG A 1 126 ? 52.819 23.773 155.685 1.00 83.67 126 ARG A O 1
ATOM 572 N N . GLU A 1 127 ? 52.550 25.924 156.368 1.00 82.26 127 GLU A N 1
ATOM 573 C CA . GLU A 1 127 ? 51.153 25.837 156.811 1.00 80.21 127 GLU A CA 1
ATOM 574 C C . GLU A 1 127 ? 50.282 24.892 156.001 1.00 77.85 127 GLU A C 1
ATOM 575 O O . GLU A 1 127 ? 49.404 24.224 156.544 1.00 76.67 127 GLU A O 1
ATOM 581 N N . SER A 1 128 ? 50.526 24.862 154.697 1.00 75.48 128 SER A N 1
ATOM 582 C CA . SER A 1 128 ? 49.793 24.018 153.769 1.00 72.90 128 SER A CA 1
ATOM 583 C C . SER A 1 128 ? 49.495 22.632 154.347 1.00 71.82 128 SER A C 1
ATOM 584 O O . SER A 1 128 ? 48.355 22.165 154.290 1.00 71.29 128 SER A O 1
ATOM 587 N N . VAL A 1 129 ? 50.522 21.983 154.903 1.00 70.10 129 VAL A N 1
ATOM 588 C CA . VAL A 1 129 ? 50.385 20.649 155.498 1.00 67.83 129 VAL A CA 1
ATOM 589 C C . VAL A 1 129 ? 49.379 20.662 156.649 1.00 66.62 129 VAL A C 1
ATOM 590 O O . VAL A 1 129 ? 48.530 19.772 156.764 1.00 66.63 129 VAL A O 1
ATOM 594 N N . ALA A 1 130 ? 49.494 21.673 157.504 1.00 63.93 130 ALA A N 1
ATOM 595 C CA . ALA A 1 130 ? 48.600 21.819 158.637 1.00 61.14 130 ALA A CA 1
ATOM 596 C C . ALA A 1 130 ? 47.163 22.062 158.160 1.00 59.18 130 ALA A C 1
ATOM 597 O O . ALA A 1 130 ? 46.252 21.337 158.549 1.00 58.43 130 ALA A O 1
ATOM 599 N N . ARG A 1 131 ? 46.964 23.063 157.306 1.00 56.87 131 ARG A N 1
ATOM 600 C CA . ARG A 1 131 ? 45.633 23.384 156.807 1.00 54.64 131 ARG A CA 1
ATOM 601 C C . ARG A 1 131 ? 44.932 22.127 156.319 1.00 54.99 131 ARG A C 1
ATOM 602 O O . ARG A 1 131 ? 43.734 21.956 156.529 1.00 54.06 131 ARG A O 1
ATOM 610 N N . VAL A 1 132 ? 45.682 21.245 155.661 1.00 56.47 132 VAL A N 1
ATOM 611 C CA . VAL A 1 132 ? 45.124 19.986 155.158 1.00 56.20 132 VAL A CA 1
ATOM 612 C C . VAL A 1 132 ? 44.736 19.050 156.321 1.00 56.60 132 VAL A C 1
ATOM 613 O O . VAL A 1 132 ? 43.599 18.575 156.384 1.00 56.63 132 VAL A O 1
ATOM 617 N N . ALA A 1 133 ? 45.662 18.786 157.239 1.00 55.32 133 ALA A N 1
ATOM 618 C CA . ALA A 1 133 ? 45.341 17.928 158.374 1.00 56.74 133 ALA A CA 1
ATOM 619 C C . ALA A 1 133 ? 44.040 18.406 159.014 1.00 57.39 133 ALA A C 1
ATOM 620 O O . ALA A 1 133 ? 43.068 17.653 159.112 1.00 58.17 133 ALA A O 1
ATOM 622 N N . GLY A 1 134 ? 44.034 19.668 159.441 1.00 57.43 134 GLY A N 1
ATOM 623 C CA . GLY A 1 134 ? 42.864 20.254 160.075 1.00 57.01 134 GLY A CA 1
ATOM 624 C C . GLY A 1 134 ? 41.584 20.089 159.275 1.00 56.91 134 GLY A C 1
ATOM 625 O O . GLY A 1 134 ? 40.555 19.701 159.827 1.00 58.17 134 GLY A O 1
ATOM 626 N N . GLY A 1 135 ? 41.631 20.393 157.982 1.00 55.35 135 GLY A N 1
ATOM 627 C CA . GLY A 1 135 ? 40.451 20.233 157.148 1.00 54.70 135 GLY A CA 1
ATOM 628 C C . GLY A 1 135 ? 39.960 18.787 157.144 1.00 55.27 135 GLY A C 1
ATOM 629 O O . GLY A 1 135 ? 38.747 18.530 157.166 1.00 54.45 135 GLY A O 1
ATOM 630 N N . ALA A 1 136 ? 40.903 17.843 157.112 1.00 54.20 136 ALA A N 1
ATOM 631 C CA . ALA A 1 136 ? 40.594 16.411 157.124 1.00 53.19 136 ALA A CA 1
ATOM 632 C C . ALA A 1 136 ? 39.681 16.114 158.299 1.00 54.32 136 ALA A C 1
ATOM 633 O O . ALA A 1 136 ? 38.584 15.573 158.145 1.00 53.00 136 ALA A O 1
ATOM 635 N N . VAL A 1 137 ? 40.172 16.469 159.482 1.00 55.19 137 VAL A N 1
ATOM 636 C CA . VAL A 1 137 ? 39.438 16.285 160.714 1.00 55.66 137 VAL A CA 1
ATOM 637 C C . VAL A 1 137 ? 38.056 16.891 160.600 1.00 56.98 137 VAL A C 1
ATOM 638 O O . VAL A 1 137 ? 37.085 16.282 161.018 1.00 59.06 137 VAL A O 1
ATOM 642 N N . ALA A 1 138 ? 37.950 18.084 160.031 1.00 58.06 138 ALA A N 1
ATOM 643 C CA . ALA A 1 138 ? 36.642 18.699 159.933 1.00 58.20 138 ALA A CA 1
ATOM 644 C C . ALA A 1 138 ? 35.731 17.946 158.983 1.00 58.73 138 ALA A C 1
ATOM 645 O O . ALA A 1 138 ? 34.518 17.953 159.161 1.00 58.99 138 ALA A O 1
ATOM 647 N N . ALA A 1 139 ? 36.300 17.293 157.974 1.00 59.97 139 ALA A N 1
ATOM 648 C CA . ALA A 1 139 ? 35.470 16.546 157.026 1.00 61.16 139 ALA A CA 1
ATOM 649 C C . ALA A 1 139 ? 34.803 15.379 157.748 1.00 63.64 139 ALA A C 1
ATOM 650 O O . ALA A 1 139 ? 33.713 14.952 157.370 1.00 64.64 139 ALA A O 1
ATOM 660 N N . LEU A 1 141 ? 33.445 15.425 160.634 1.00 64.71 141 LEU A N 1
ATOM 661 C CA . LEU A 1 141 ? 32.172 15.898 161.184 1.00 65.39 141 LEU A CA 1
ATOM 662 C C . LEU A 1 141 ? 31.182 16.164 160.054 1.00 66.56 141 LEU A C 1
ATOM 663 O O . LEU A 1 141 ? 29.981 16.030 160.238 1.00 67.68 141 LEU A O 1
ATOM 668 N N . LEU A 1 142 ? 31.697 16.531 158.883 1.00 68.20 142 LEU A N 1
ATOM 669 C CA . LEU A 1 142 ? 30.861 16.812 157.720 1.00 69.34 142 LEU A CA 1
ATOM 670 C C . LEU A 1 142 ? 30.240 15.556 157.123 1.00 71.12 142 LEU A C 1
ATOM 671 O O . LEU A 1 142 ? 29.126 15.591 156.593 1.00 71.41 142 LEU A O 1
ATOM 676 N N . ARG A 1 143 ? 30.972 14.450 157.196 1.00 73.24 143 ARG A N 1
ATOM 677 C CA . ARG A 1 143 ? 30.485 13.178 156.677 1.00 73.57 143 ARG A CA 1
ATOM 678 C C . ARG A 1 143 ? 29.237 12.773 157.458 1.00 72.84 143 ARG A C 1
ATOM 679 O O . ARG A 1 143 ? 28.285 12.251 156.883 1.00 72.47 143 ARG A O 1
ATOM 687 N N . GLU A 1 144 ? 29.231 13.034 158.763 1.00 71.68 144 GLU A N 1
ATOM 688 C CA . GLU A 1 144 ? 28.086 12.677 159.591 1.00 70.36 144 GLU A CA 1
ATOM 689 C C . GLU A 1 144 ? 26.800 13.327 159.101 1.00 68.74 144 GLU A C 1
ATOM 690 O O . GLU A 1 144 ? 25.721 12.904 159.493 1.00 69.71 144 GLU A O 1
ATOM 696 N N . PHE A 1 145 ? 26.909 14.346 158.250 1.00 66.51 145 PHE A N 1
ATOM 697 C CA . PHE A 1 145 ? 25.730 15.035 157.715 1.00 64.47 145 PHE A CA 1
ATOM 698 C C . PHE A 1 145 ? 25.692 14.887 156.203 1.00 65.58 145 PHE A C 1
ATOM 699 O O . PHE A 1 145 ? 24.915 15.552 155.508 1.00 63.24 145 PHE A O 1
ATOM 707 N N . ASP A 1 146 ? 26.543 13.996 155.711 1.00 67.46 146 ASP A N 1
ATOM 708 C CA . ASP A 1 146 ? 26.673 13.716 154.287 1.00 70.82 146 ASP A CA 1
ATOM 709 C C . ASP A 1 146 ? 26.895 14.940 153.439 1.00 71.14 146 ASP A C 1
ATOM 710 O O . ASP A 1 146 ? 26.234 15.142 152.414 1.00 71.69 146 ASP A O 1
ATOM 715 N N . ILE A 1 147 ? 27.842 15.755 153.891 1.00 70.45 147 ILE A N 1
ATOM 716 C CA . ILE A 1 147 ? 28.231 16.964 153.192 1.00 68.52 147 ILE A CA 1
ATOM 717 C C . ILE A 1 147 ? 29.578 16.600 152.577 1.00 68.47 147 ILE A C 1
ATOM 718 O O . ILE A 1 147 ? 30.519 16.210 153.274 1.00 67.68 147 ILE A O 1
ATOM 723 N N . CYS A 1 148 ? 29.657 16.699 151.260 1.00 68.36 148 CYS A N 1
ATOM 724 C CA . CYS A 1 148 ? 30.879 16.345 150.573 1.00 68.35 148 CYS A CA 1
ATOM 725 C C . CYS A 1 148 ? 31.497 17.540 149.883 1.00 68.36 148 CYS A C 1
ATOM 726 O O . CYS A 1 148 ? 30.814 18.285 149.180 1.00 68.98 148 CYS A O 1
ATOM 729 N N . VAL A 1 149 ? 32.795 17.716 150.097 1.00 68.37 149 VAL A N 1
ATOM 730 C CA . VAL A 1 149 ? 33.534 18.816 149.494 1.00 69.54 149 VAL A CA 1
ATOM 731 C C . VAL A 1 149 ? 34.660 18.242 148.639 1.00 70.05 149 VAL A C 1
ATOM 732 O O . VAL A 1 149 ? 35.493 17.478 149.128 1.00 71.73 149 VAL A O 1
ATOM 736 N N . GLN A 1 150 ? 34.673 18.604 147.361 1.00 69.66 150 GLN A N 1
ATOM 737 C CA . GLN A 1 150 ? 35.692 18.128 146.433 1.00 68.88 150 GLN A CA 1
ATOM 738 C C . GLN A 1 150 ? 36.107 19.253 145.499 1.00 67.88 150 GLN A C 1
ATOM 739 O O . GLN A 1 150 ? 35.293 20.113 145.164 1.00 67.77 150 GLN A O 1
ATOM 745 N N . SER A 1 151 ? 37.374 19.237 145.082 1.00 67.97 151 SER A N 1
ATOM 746 C CA . SER A 1 151 ? 37.938 20.262 144.195 1.00 65.45 151 SER A CA 1
ATOM 747 C C . SER A 1 151 ? 38.909 19.667 143.179 1.00 63.72 151 SER A C 1
ATOM 748 O O . SER A 1 151 ? 39.407 18.550 143.353 1.00 62.01 151 SER A O 1
ATOM 751 N N . GLY A 1 152 ? 39.186 20.437 142.130 1.00 62.03 152 GLY A N 1
ATOM 752 C CA . GLY A 1 152 ? 40.105 19.997 141.097 1.00 61.46 152 GLY A CA 1
ATOM 753 C C . GLY A 1 152 ? 40.506 21.128 140.170 1.00 61.79 152 GLY A C 1
ATOM 754 O O . GLY A 1 152 ? 39.837 22.159 140.138 1.00 63.56 152 GLY A O 1
ATOM 755 N N . VAL A 1 153 ? 41.588 20.941 139.412 1.00 60.36 153 VAL A N 1
ATOM 756 C CA . VAL A 1 153 ? 42.075 21.967 138.484 1.00 58.43 153 VAL A CA 1
ATOM 757 C C . VAL A 1 153 ? 41.310 21.953 137.161 1.00 58.70 153 VAL A C 1
ATOM 758 O O . VAL A 1 153 ? 41.228 20.920 136.496 1.00 58.29 153 VAL A O 1
ATOM 762 N N . PHE A 1 154 ? 40.767 23.099 136.766 1.00 58.04 154 PHE A N 1
ATOM 763 C CA . PHE A 1 154 ? 40.041 23.157 135.510 1.00 56.62 154 PHE A CA 1
ATOM 764 C C . PHE A 1 154 ? 40.686 24.095 134.523 1.00 58.18 154 PHE A C 1
ATOM 765 O O . PHE A 1 154 ? 40.256 24.192 133.374 1.00 61.01 154 PHE A O 1
ATOM 773 N N . GLY A 1 155 ? 41.734 24.776 134.966 1.00 58.33 155 GLY A N 1
ATOM 774 C CA . GLY A 1 155 ? 42.430 25.699 134.098 1.00 55.76 155 GLY A CA 1
ATOM 775 C C . GLY A 1 155 ? 43.893 25.786 134.461 1.00 56.27 155 GLY A C 1
ATOM 776 O O . GLY A 1 155 ? 44.256 25.819 135.640 1.00 57.35 155 GLY A O 1
ATOM 777 N N . VAL A 1 156 ? 44.741 25.793 133.444 1.00 55.79 156 VAL A N 1
ATOM 778 C CA . VAL A 1 156 ? 46.174 25.914 133.648 1.00 56.25 156 VAL A CA 1
ATOM 779 C C . VAL A 1 156 ? 46.739 26.768 132.524 1.00 57.59 156 VAL A C 1
ATOM 780 O O . VAL A 1 156 ? 46.699 26.383 131.357 1.00 58.20 156 VAL A O 1
ATOM 784 N N . GLY A 1 157 ? 47.261 27.935 132.879 1.00 58.42 157 GLY A N 1
ATOM 785 C CA . GLY A 1 157 ? 47.806 28.819 131.873 1.00 58.25 157 GLY A CA 1
ATOM 786 C C . GLY A 1 157 ? 46.686 29.331 130.995 1.00 58.36 157 GLY A C 1
ATOM 787 O O . GLY A 1 157 ? 45.618 29.686 131.486 1.00 57.53 157 GLY A O 1
ATOM 788 N N . THR A 1 158 ? 46.937 29.361 129.692 1.00 60.26 158 THR A N 1
ATOM 789 C CA . THR A 1 158 ? 45.963 29.831 128.714 1.00 60.71 158 THR A CA 1
ATOM 790 C C . THR A 1 158 ? 44.926 28.733 128.401 1.00 63.04 158 THR A C 1
ATOM 791 O O . THR A 1 158 ? 43.967 28.953 127.656 1.00 65.56 158 THR A O 1
ATOM 795 N N . PHE A 1 159 ? 45.114 27.555 128.991 1.00 63.41 159 PHE A N 1
ATOM 796 C CA . PHE A 1 159 ? 44.198 26.433 128.800 1.00 63.91 159 PHE A CA 1
ATOM 797 C C . PHE A 1 159 ? 43.131 26.440 129.885 1.00 63.97 159 PHE A C 1
ATOM 798 O O . PHE A 1 159 ? 43.398 26.058 131.019 1.00 64.61 159 PHE A O 1
ATOM 806 N N . VAL A 1 160 ? 41.921 26.865 129.544 1.00 64.14 160 VAL A N 1
ATOM 807 C CA . VAL A 1 160 ? 40.851 26.899 130.534 1.00 64.30 160 VAL A CA 1
ATOM 808 C C . VAL A 1 160 ? 39.593 26.146 130.073 1.00 65.45 160 VAL A C 1
ATOM 809 O O . VAL A 1 160 ? 38.884 26.601 129.174 1.00 65.69 160 VAL A O 1
ATOM 813 N N . SER A 1 161 ? 39.318 25.000 130.695 1.00 66.55 161 SER A N 1
ATOM 814 C CA . SER A 1 161 ? 38.154 24.202 130.326 1.00 68.73 161 SER A CA 1
ATOM 815 C C . SER A 1 161 ? 36.900 25.032 130.205 1.00 70.46 161 SER A C 1
ATOM 816 O O . SER A 1 161 ? 36.548 25.780 131.118 1.00 71.05 161 SER A O 1
ATOM 819 N N . ASN A 1 162 ? 36.211 24.887 129.082 1.00 71.40 162 ASN A N 1
ATOM 820 C CA . ASN A 1 162 ? 34.982 25.627 128.872 1.00 73.26 162 ASN A CA 1
ATOM 821 C C . ASN A 1 162 ? 33.779 24.677 128.940 1.00 73.84 162 ASN A C 1
ATOM 822 O O . ASN A 1 162 ? 32.916 24.679 128.061 1.00 76.00 162 ASN A O 1
ATOM 827 N N . LEU A 1 163 ? 33.743 23.859 129.990 1.00 74.92 163 LEU A N 1
ATOM 828 C CA . LEU A 1 163 ? 32.645 22.926 130.218 1.00 75.68 163 LEU A CA 1
ATOM 829 C C . LEU A 1 163 ? 31.682 23.525 131.234 1.00 77.39 163 LEU A C 1
ATOM 830 O O . LEU A 1 163 ? 31.918 24.602 131.779 1.00 77.16 163 LEU A O 1
ATOM 835 N N . LYS A 1 164 ? 30.599 22.808 131.498 1.00 80.06 164 LYS A N 1
ATOM 836 C CA . LYS A 1 164 ? 29.607 23.253 132.464 1.00 82.34 164 LYS A CA 1
ATOM 837 C C . LYS A 1 164 ? 30.078 22.918 133.877 1.00 83.02 164 LYS A C 1
ATOM 838 O O . LYS A 1 164 ? 30.737 21.902 134.095 1.00 80.78 164 LYS A O 1
ATOM 844 N N . GLU A 1 165 ? 29.738 23.785 134.827 1.00 85.32 165 GLU A N 1
ATOM 845 C CA . GLU A 1 165 ? 30.113 23.613 136.229 1.00 87.52 165 GLU A CA 1
ATOM 846 C C . GLU A 1 165 ? 29.845 22.175 136.668 1.00 89.16 165 GLU A C 1
ATOM 847 O O . GLU A 1 165 ? 30.757 21.451 137.080 1.00 90.45 165 GLU A O 1
ATOM 853 N N . GLU A 1 166 ? 28.581 21.771 136.574 1.00 89.94 166 GLU A N 1
ATOM 854 C CA . GLU A 1 166 ? 28.164 20.429 136.971 1.00 89.75 166 GLU A CA 1
ATOM 855 C C . GLU A 1 166 ? 28.489 19.416 135.867 1.00 87.72 166 GLU A C 1
ATOM 856 O O . GLU A 1 166 ? 27.791 18.418 135.705 1.00 86.64 166 GLU A O 1
ATOM 862 N N . GLU A 1 167 ? 29.564 19.676 135.122 1.00 86.75 167 GLU A N 1
ATOM 863 C CA . GLU A 1 167 ? 29.984 18.800 134.029 1.00 83.95 167 GLU A CA 1
ATOM 864 C C . GLU A 1 167 ? 31.436 18.345 134.154 1.00 81.07 167 GLU A C 1
ATOM 865 O O . GLU A 1 167 ? 31.878 17.448 133.439 1.00 78.83 167 GLU A O 1
ATOM 871 N N . PHE A 1 168 ? 32.174 18.983 135.055 1.00 79.29 168 PHE A N 1
ATOM 872 C CA . PHE A 1 168 ? 33.567 18.635 135.284 1.00 78.28 168 PHE A CA 1
ATOM 873 C C . PHE A 1 168 ? 33.623 17.223 135.856 1.00 78.11 168 PHE A C 1
ATOM 874 O O . PHE A 1 168 ? 32.833 16.869 136.731 1.00 78.07 168 PHE A O 1
ATOM 882 N N . ASP A 1 169 ? 34.570 16.426 135.376 1.00 77.38 169 ASP A N 1
ATOM 883 C CA . ASP A 1 169 ? 34.696 15.050 135.827 1.00 77.60 169 ASP A CA 1
ATOM 884 C C . ASP A 1 169 ? 35.506 14.888 137.101 1.00 77.06 169 ASP A C 1
ATOM 885 O O . ASP A 1 169 ? 36.734 14.888 137.069 1.00 76.72 169 ASP A O 1
ATOM 890 N N . PHE A 1 170 ? 34.816 14.726 138.222 1.00 77.07 170 PHE A N 1
ATOM 891 C CA . PHE A 1 170 ? 35.492 14.550 139.496 1.00 78.11 170 PHE A CA 1
ATOM 892 C C . PHE A 1 170 ? 36.045 13.142 139.614 1.00 80.48 170 PHE A C 1
ATOM 893 O O . PHE A 1 170 ? 37.007 12.899 140.340 1.00 81.30 170 PHE A O 1
ATOM 901 N N . GLU A 1 171 ? 35.424 12.207 138.907 1.00 83.82 171 GLU A N 1
ATOM 902 C CA . GLU A 1 171 ? 35.882 10.824 138.929 1.00 86.26 171 GLU A CA 1
ATOM 903 C C . GLU A 1 171 ? 37.272 10.836 138.304 1.00 86.96 171 GLU A C 1
ATOM 904 O O . GLU A 1 171 ? 38.229 10.283 138.851 1.00 86.97 171 GLU A O 1
ATOM 910 N N . PHE A 1 172 ? 37.367 11.499 137.156 1.00 87.31 172 PHE A N 1
ATOM 911 C CA . PHE A 1 172 ? 38.622 11.640 136.432 1.00 87.68 172 PHE A CA 1
ATOM 912 C C . PHE A 1 172 ? 39.596 12.440 137.312 1.00 87.33 172 PHE A C 1
ATOM 913 O O . PHE A 1 172 ? 40.787 12.134 137.377 1.00 87.61 172 PHE A O 1
ATOM 921 N N . ALA A 1 173 ? 39.079 13.455 138.000 1.00 86.04 173 ALA A N 1
ATOM 922 C CA . ALA A 1 173 ? 39.909 14.287 138.858 1.00 84.88 173 ALA A CA 1
ATOM 923 C C . ALA A 1 173 ? 40.655 13.474 139.900 1.00 84.34 173 ALA A C 1
ATOM 924 O O . ALA A 1 173 ? 41.860 13.631 140.065 1.00 85.19 173 ALA A O 1
ATOM 926 N N . LYS A 1 174 ? 39.936 12.604 140.600 1.00 83.93 174 LYS A N 1
ATOM 927 C CA . LYS A 1 174 ? 40.536 11.772 141.641 1.00 83.41 174 LYS A CA 1
ATOM 928 C C . LYS A 1 174 ? 41.721 10.958 141.125 1.00 82.23 174 LYS A C 1
ATOM 929 O O . LYS A 1 174 ? 42.755 10.871 141.786 1.00 81.06 174 LYS A O 1
ATOM 935 N N . LYS A 1 175 ? 41.568 10.377 139.936 1.00 81.72 175 LYS A N 1
ATOM 936 C CA . LYS A 1 175 ? 42.606 9.541 139.340 1.00 80.79 175 LYS A CA 1
ATOM 937 C C . LYS A 1 175 ? 43.724 10.332 138.637 1.00 78.95 175 LYS A C 1
ATOM 938 O O . LYS A 1 175 ? 44.785 9.778 138.340 1.00 77.18 175 LYS A O 1
ATOM 944 N N . SER A 1 176 ? 43.488 11.620 138.384 1.00 77.54 176 SER A N 1
ATOM 945 C CA . SER A 1 176 ? 44.481 12.475 137.732 1.00 75.30 176 SER A CA 1
ATOM 946 C C . SER A 1 176 ? 45.614 12.910 138.655 1.00 75.15 176 SER A C 1
ATOM 947 O O . SER A 1 176 ? 45.401 13.200 139.835 1.00 74.17 176 SER A O 1
ATOM 950 N N . GLU A 1 177 ? 46.817 12.979 138.097 1.00 75.01 177 GLU A N 1
ATOM 951 C CA . GLU A 1 177 ? 47.986 13.388 138.857 1.00 74.55 177 GLU A CA 1
ATOM 952 C C . GLU A 1 177 ? 47.916 14.874 139.139 1.00 73.10 177 GLU A C 1
ATOM 953 O O . GLU A 1 177 ? 48.647 15.383 139.983 1.00 72.54 177 GLU A O 1
ATOM 959 N N . ILE A 1 178 ? 47.044 15.576 138.422 1.00 71.17 178 ILE A N 1
ATOM 960 C CA . ILE A 1 178 ? 46.914 17.016 138.623 1.00 69.50 178 ILE A CA 1
ATOM 961 C C . ILE A 1 178 ? 45.487 17.455 138.962 1.00 68.80 178 ILE A C 1
ATOM 962 O O . ILE A 1 178 ? 45.176 18.648 138.973 1.00 70.38 178 ILE A O 1
ATOM 967 N N . PHE A 1 179 ? 44.628 16.482 139.249 1.00 66.65 179 PHE A N 1
ATOM 968 C CA . PHE A 1 179 ? 43.238 16.750 139.618 1.00 64.76 179 PHE A CA 1
ATOM 969 C C . PHE A 1 179 ? 42.429 17.400 138.500 1.00 65.47 179 PHE A C 1
ATOM 970 O O . PHE A 1 179 ? 41.474 18.133 138.760 1.00 66.83 179 PHE A O 1
ATOM 978 N N . CYS A 1 180 ? 42.807 17.119 137.259 1.00 65.11 180 CYS A N 1
ATOM 979 C CA . CYS A 1 180 ? 42.120 17.660 136.092 1.00 65.08 180 CYS A CA 1
ATOM 980 C C . CYS A 1 180 ? 40.623 17.336 136.132 1.00 65.24 180 CYS A C 1
ATOM 981 O O . CYS A 1 180 ? 40.243 16.225 136.487 1.00 65.69 180 CYS A O 1
ATOM 984 N N . LEU A 1 181 ? 39.785 18.307 135.765 1.00 65.83 181 LEU A N 1
ATOM 985 C CA . LEU A 1 181 ? 38.324 18.131 135.742 1.00 66.30 181 LEU A CA 1
ATOM 986 C C . LEU A 1 181 ? 37.768 18.067 134.316 1.00 66.15 181 LEU A C 1
ATOM 987 O O . LEU A 1 181 ? 36.569 17.880 134.119 1.00 65.55 181 LEU A O 1
ATOM 992 N N . ASP A 1 182 ? 38.645 18.243 133.333 1.00 67.49 182 ASP A N 1
ATOM 993 C CA . ASP A 1 182 ? 38.273 18.195 131.922 1.00 69.43 182 ASP A CA 1
ATOM 994 C C . ASP A 1 182 ? 39.294 17.278 131.250 1.00 71.72 182 ASP A C 1
ATOM 995 O O . ASP A 1 182 ? 40.389 17.710 130.904 1.00 73.27 182 ASP A O 1
ATOM 1000 N N . PRO A 1 183 ? 38.947 15.996 131.062 1.00 73.51 183 PRO A N 1
ATOM 1001 C CA . PRO A 1 183 ? 39.828 14.998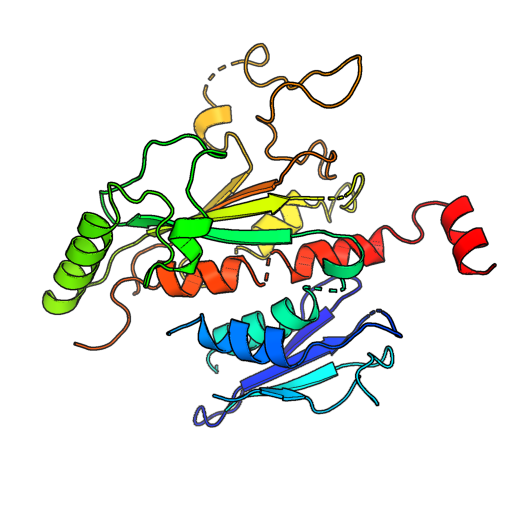 130.437 1.00 73.72 183 PRO A CA 1
ATOM 1002 C C . PRO A 1 183 ? 40.352 15.345 129.044 1.00 73.35 183 PRO A C 1
ATOM 1003 O O . PRO A 1 183 ? 41.346 14.776 128.588 1.00 72.26 183 PRO A O 1
ATOM 1007 N N . LYS A 1 184 ? 39.687 16.284 128.381 1.00 73.76 184 LYS A N 1
ATOM 1008 C CA . LYS A 1 184 ? 40.082 16.707 127.043 1.00 73.99 184 LYS A CA 1
ATOM 1009 C C . LYS A 1 184 ? 41.280 17.668 127.089 1.00 73.38 184 LYS A C 1
ATOM 1010 O O . LYS A 1 184 ? 41.986 17.850 126.090 1.00 74.34 184 LYS A O 1
ATOM 1016 N N . LEU A 1 185 ? 41.516 18.275 128.249 1.00 70.69 185 LEU A N 1
ATOM 1017 C CA . LEU A 1 185 ? 42.629 19.205 128.407 1.00 68.57 185 LEU A CA 1
ATOM 1018 C C . LEU A 1 185 ? 43.688 18.685 129.372 1.00 67.89 185 LEU A C 1
ATOM 1019 O O . LEU A 1 185 ? 44.674 19.364 129.637 1.00 67.87 185 LEU A O 1
ATOM 1024 N N . GLU A 1 186 ? 43.496 17.476 129.884 1.00 67.37 186 GLU A N 1
ATOM 1025 C CA . GLU A 1 186 ? 44.443 16.914 130.839 1.00 68.76 186 GLU A CA 1
ATOM 1026 C C . GLU A 1 186 ? 45.864 16.804 130.286 1.00 69.23 186 GLU A C 1
ATOM 1027 O O . GLU A 1 186 ? 46.835 16.849 131.045 1.00 70.28 186 GLU A O 1
ATOM 1033 N N . SER A 1 187 ? 45.991 16.667 128.970 1.00 69.46 187 SER A N 1
ATOM 1034 C CA . SER A 1 187 ? 47.310 16.564 128.345 1.00 68.70 187 SER A CA 1
ATOM 1035 C C . SER A 1 187 ? 47.942 17.948 128.192 1.00 67.70 187 SER A C 1
ATOM 1036 O O . SER A 1 187 ? 49.159 18.092 128.274 1.00 66.39 187 SER A O 1
ATOM 1039 N N . ASP A 1 188 ? 47.107 18.958 127.958 1.00 67.76 188 ASP A N 1
ATOM 1040 C CA . ASP A 1 188 ? 47.590 20.325 127.790 1.00 68.45 188 ASP A CA 1
ATOM 1041 C C . ASP A 1 188 ? 48.056 20.907 129.122 1.00 69.14 188 ASP A C 1
ATOM 1042 O O . ASP A 1 188 ? 49.078 21.601 129.185 1.00 69.40 188 ASP A O 1
ATOM 1047 N N . PHE A 1 189 ? 47.310 20.639 130.188 1.00 67.50 189 PHE A N 1
ATOM 1048 C CA . PHE A 1 189 ? 47.714 21.143 131.480 1.00 67.54 189 PHE A CA 1
ATOM 1049 C C . PHE A 1 189 ? 49.107 20.599 131.790 1.00 69.63 189 PHE A C 1
ATOM 1050 O O . PHE A 1 189 ? 50.016 21.365 132.109 1.00 70.23 189 PHE A O 1
ATOM 1058 N N . LYS A 1 190 ? 49.275 19.280 131.679 1.00 70.80 190 LYS A N 1
ATOM 1059 C CA . LYS A 1 190 ? 50.559 18.632 131.967 1.00 71.33 190 LYS A CA 1
ATOM 1060 C C . LYS A 1 190 ? 51.709 19.250 131.195 1.00 71.81 190 LYS A C 1
ATOM 1061 O O . LYS A 1 190 ? 52.757 19.582 131.753 1.00 70.83 190 LYS A O 1
ATOM 1067 N N . ASN A 1 191 ? 51.492 19.377 129.894 1.00 73.51 191 ASN A N 1
ATOM 1068 C CA . ASN A 1 191 ? 52.457 19.950 128.978 1.00 73.84 191 ASN A CA 1
ATOM 1069 C C . ASN A 1 191 ? 52.767 21.379 129.407 1.00 73.38 191 ASN A C 1
ATOM 1070 O O . ASN A 1 191 ? 53.934 21.743 129.562 1.00 73.77 191 ASN A O 1
ATOM 1075 N N . GLU A 1 192 ? 51.716 22.177 129.609 1.00 72.39 192 GLU A N 1
ATOM 1076 C CA . GLU A 1 192 ? 51.857 23.577 130.021 1.00 70.26 192 GLU A CA 1
ATOM 1077 C C . GLU A 1 192 ? 52.681 23.688 131.298 1.00 69.52 192 GLU A C 1
ATOM 1078 O O . GLU A 1 192 ? 53.512 24.586 131.433 1.00 69.62 192 GLU A O 1
ATOM 1084 N N . ILE A 1 193 ? 52.445 22.767 132.229 1.00 68.87 193 ILE A N 1
ATOM 1085 C CA . ILE A 1 193 ? 53.160 22.743 133.500 1.00 68.70 193 ILE A CA 1
ATOM 1086 C C . ILE A 1 193 ? 54.614 22.333 133.278 1.00 68.69 193 ILE A C 1
ATOM 1087 O O . ILE A 1 193 ? 55.542 23.003 133.736 1.00 67.35 193 ILE A O 1
ATOM 1092 N N . LEU A 1 194 ? 54.803 21.223 132.575 1.00 69.31 194 LEU A N 1
ATOM 1093 C CA . LEU A 1 194 ? 56.139 20.728 132.275 1.00 70.26 194 LEU A CA 1
ATOM 1094 C C . LEU A 1 194 ? 56.910 21.860 131.573 1.00 71.86 194 LEU A C 1
ATOM 1095 O O . LEU A 1 194 ? 58.015 22.231 131.989 1.00 72.19 194 LEU A O 1
ATOM 1100 N N . ASN A 1 195 ? 56.320 22.419 130.517 1.00 71.91 195 ASN A N 1
ATOM 1101 C CA . ASN A 1 195 ? 56.963 23.500 129.789 1.00 72.13 195 ASN A CA 1
ATOM 1102 C C . ASN A 1 195 ? 57.371 24.600 130.755 1.00 72.39 195 ASN A C 1
ATOM 1103 O O . ASN A 1 195 ? 58.493 25.092 130.704 1.00 71.64 195 ASN A O 1
ATOM 1108 N N . ALA A 1 196 ? 56.450 24.980 131.635 1.00 73.84 196 ALA A N 1
ATOM 1109 C CA . ALA A 1 196 ? 56.716 26.022 132.617 1.00 75.16 196 ALA A CA 1
ATOM 1110 C C . ALA A 1 196 ? 57.855 25.613 133.551 1.00 76.39 196 ALA A C 1
ATOM 1111 O O . ALA A 1 196 ? 58.624 26.461 134.011 1.00 77.21 196 ALA A O 1
ATOM 1113 N N . ARG A 1 197 ? 57.974 24.315 133.822 1.00 77.76 197 ARG A N 1
ATOM 1114 C CA . ARG A 1 197 ? 59.034 23.822 134.699 1.00 78.56 197 ARG A CA 1
ATOM 1115 C C . ARG A 1 197 ? 60.388 23.962 134.021 1.00 77.35 197 ARG A C 1
ATOM 1116 O O . ARG A 1 197 ? 61.219 24.767 134.442 1.00 75.90 197 ARG A O 1
ATOM 1124 N N . ASN A 1 198 ? 60.595 23.179 132.962 1.00 76.66 198 ASN A N 1
ATOM 1125 C CA . ASN A 1 198 ? 61.849 23.195 132.215 1.00 75.03 198 ASN A CA 1
ATOM 1126 C C . ASN A 1 198 ? 62.325 24.623 131.947 1.00 75.01 198 ASN A C 1
ATOM 1127 O O . ASN A 1 198 ? 63.526 24.902 132.013 1.00 75.22 198 ASN A O 1
ATOM 1132 N N . SER A 1 199 ? 61.384 25.521 131.655 1.00 73.35 199 SER A N 1
ATOM 1133 C CA . SER A 1 199 ? 61.706 26.918 131.384 1.00 72.09 199 SER A CA 1
ATOM 1134 C C . SER A 1 199 ? 62.171 27.635 132.638 1.00 72.89 199 SER A C 1
ATOM 1135 O O . SER A 1 199 ? 62.513 28.820 132.580 1.00 73.39 199 SER A O 1
ATOM 1138 N N . LYS A 1 200 ? 62.184 26.923 133.764 1.00 72.64 200 LYS A N 1
ATOM 1139 C CA . LYS A 1 200 ? 62.558 27.517 135.046 1.00 71.36 200 LYS A CA 1
ATOM 1140 C C . LYS A 1 200 ? 61.624 28.699 135.261 1.00 70.24 200 LYS A C 1
ATOM 1141 O O . LYS A 1 200 ? 62.064 29.824 135.491 1.00 70.86 200 LYS A O 1
ATOM 1147 N N . ASP A 1 201 ? 60.326 28.439 135.146 1.00 69.44 201 ASP A N 1
ATOM 1148 C CA . ASP A 1 201 ? 59.313 29.476 135.323 1.00 68.59 201 ASP A CA 1
ATOM 1149 C C . ASP A 1 201 ? 58.111 28.813 135.993 1.00 68.88 201 ASP A C 1
ATOM 1150 O O . ASP A 1 201 ? 58.153 27.623 136.316 1.00 69.32 201 ASP A O 1
ATOM 1155 N N . SER A 1 202 ? 57.044 29.573 136.210 1.00 67.78 202 SER A N 1
ATOM 1156 C CA . SER A 1 202 ? 55.852 29.022 136.838 1.00 66.69 202 SER A CA 1
ATOM 1157 C C . SER A 1 202 ? 54.624 29.429 136.033 1.00 66.85 202 SER A C 1
ATOM 1158 O O . SER A 1 202 ? 54.732 30.211 135.081 1.00 66.94 202 SER A O 1
ATOM 1161 N N . VAL A 1 203 ? 53.463 28.897 136.413 1.00 65.73 203 VAL A N 1
ATOM 1162 C CA . VAL A 1 203 ? 52.209 29.209 135.727 1.00 64.97 203 VAL A CA 1
ATOM 1163 C C . VAL A 1 203 ? 51.019 29.152 136.670 1.00 64.20 203 VAL A C 1
ATOM 1164 O O . VAL A 1 203 ? 50.973 28.305 137.554 1.00 64.25 203 VAL A O 1
ATOM 1168 N N . GLY A 1 204 ? 50.057 30.051 136.468 1.00 63.80 204 GLY A N 1
ATOM 1169 C CA . GLY A 1 204 ? 48.869 30.078 137.308 1.00 63.80 204 GLY A CA 1
ATOM 1170 C C . GLY A 1 204 ? 47.929 28.910 137.055 1.00 63.29 204 GLY A C 1
ATOM 1171 O O . GLY A 1 204 ? 48.221 28.047 136.223 1.00 64.45 204 GLY A O 1
ATOM 1172 N N . ALA A 1 205 ? 46.807 28.879 137.776 1.00 61.68 205 ALA A N 1
ATOM 1173 C CA . ALA A 1 205 ? 45.804 27.816 137.636 1.00 59.47 205 ALA A CA 1
ATOM 1174 C C . ALA A 1 205 ? 44.446 28.218 138.225 1.00 57.50 205 ALA A C 1
ATOM 1175 O O . ALA A 1 205 ? 44.380 29.053 139.122 1.00 56.75 205 ALA A O 1
ATOM 1177 N N . ALA A 1 206 ? 43.372 27.625 137.706 1.00 55.87 206 ALA A N 1
ATOM 1178 C CA . ALA A 1 206 ? 42.015 27.903 138.177 1.00 55.27 206 ALA A CA 1
ATOM 1179 C C . ALA A 1 206 ? 41.405 26.664 138.856 1.00 55.72 206 ALA A C 1
ATOM 1180 O O . ALA A 1 206 ? 41.216 25.622 138.217 1.00 55.92 206 ALA A O 1
ATOM 1182 N N . VAL A 1 207 ? 41.101 26.780 140.148 1.00 53.96 207 VAL A N 1
ATOM 1183 C CA . VAL A 1 207 ? 40.534 25.665 140.892 1.00 54.59 207 VAL A CA 1
ATOM 1184 C C . VAL A 1 207 ? 39.026 25.719 141.041 1.00 56.51 207 VAL A C 1
ATOM 1185 O O . VAL A 1 207 ? 38.438 26.800 141.145 1.00 57.41 207 VAL A O 1
ATOM 1189 N N . PHE A 1 208 ? 38.410 24.537 141.043 1.00 56.76 208 PHE A N 1
ATOM 1190 C CA . PHE A 1 208 ? 36.962 24.408 141.186 1.00 57.66 208 PHE A CA 1
ATOM 1191 C C . PHE A 1 208 ? 36.593 23.564 142.406 1.00 57.40 208 PHE A C 1
ATOM 1192 O O . PHE A 1 208 ? 36.943 22.387 142.487 1.00 58.69 208 PHE A O 1
ATOM 1200 N N . THR A 1 209 ? 35.887 24.165 143.355 1.00 57.06 209 THR A N 1
ATOM 1201 C CA . THR A 1 209 ? 35.474 23.446 144.553 1.00 56.65 209 THR A CA 1
ATOM 1202 C C . THR A 1 209 ? 33.967 23.308 144.573 1.00 57.24 209 THR A C 1
ATOM 1203 O O . THR A 1 209 ? 33.236 24.297 144.596 1.00 56.45 209 THR A O 1
ATOM 1207 N N . LYS A 1 210 ? 33.512 22.065 144.563 1.00 58.33 210 LYS A N 1
ATOM 1208 C CA . LYS A 1 210 ? 32.095 21.769 144.574 1.00 58.59 210 LYS A CA 1
ATOM 1209 C C . LYS A 1 210 ? 31.725 21.105 145.886 1.00 58.46 210 LYS A C 1
ATOM 1210 O O . LYS A 1 210 ? 32.441 20.225 146.367 1.00 58.73 210 LYS A O 1
ATOM 1216 N N . VAL A 1 211 ? 30.618 21.543 146.479 1.00 57.32 211 VAL A N 1
ATOM 1217 C CA . VAL A 1 211 ? 30.162 20.959 147.731 1.00 57.77 211 VAL A CA 1
ATOM 1218 C C . VAL A 1 211 ? 28.734 20.463 147.541 1.00 58.96 211 VAL A C 1
ATOM 1219 O O . VAL A 1 211 ? 27.844 21.238 147.177 1.00 59.84 211 VAL A O 1
ATOM 1223 N N . SER A 1 212 ? 28.527 19.169 147.773 1.00 60.09 212 SER A N 1
ATOM 1224 C CA . SER A 1 212 ? 27.214 18.540 147.618 1.00 61.31 212 SER A CA 1
ATOM 1225 C C . SER A 1 212 ? 26.641 18.133 148.969 1.00 61.93 212 SER A C 1
ATOM 1226 O O . SER A 1 212 ? 27.357 18.097 149.973 1.00 61.49 212 SER A O 1
ATOM 1229 N N . GLY A 1 213 ? 25.351 17.804 148.977 1.00 63.01 213 GLY A N 1
ATOM 1230 C CA . GLY A 1 213 ? 24.692 17.407 150.206 1.00 62.94 213 GLY A CA 1
ATOM 1231 C C . GLY A 1 213 ? 24.655 18.581 151.154 1.00 64.30 213 GLY A C 1
ATOM 1232 O O . GLY A 1 213 ? 24.814 18.432 152.364 1.00 66.02 213 GLY A O 1
ATOM 1241 N N . LEU A 1 215 ? 23.296 21.452 153.511 1.00 60.53 215 LEU A N 1
ATOM 1242 C CA . LEU A 1 215 ? 22.146 21.664 154.386 1.00 58.07 215 LEU A CA 1
ATOM 1243 C C . LEU A 1 215 ? 21.659 23.075 154.090 1.00 57.42 215 LEU A C 1
ATOM 1244 O O . LEU A 1 215 ? 22.235 23.746 153.245 1.00 57.24 215 LEU A O 1
ATOM 1249 N N . ILE A 1 216 ? 20.607 23.526 154.765 1.00 57.97 216 ILE A N 1
ATOM 1250 C CA . ILE A 1 216 ? 20.093 24.876 154.544 1.00 58.26 216 ILE A CA 1
ATOM 1251 C C . ILE A 1 216 ? 20.310 25.724 155.784 1.00 58.08 216 ILE A C 1
ATOM 1252 O O . ILE A 1 216 ? 20.237 25.225 156.894 1.00 59.34 216 ILE A O 1
ATOM 1257 N N . GLY A 1 217 ? 20.609 27.002 155.599 1.00 59.13 217 GLY A N 1
ATOM 1258 C CA . GLY A 1 217 ? 20.814 27.857 156.751 1.00 59.51 217 GLY A CA 1
ATOM 1259 C C . GLY A 1 217 ? 22.228 27.936 157.297 1.00 58.66 217 GLY A C 1
ATOM 1260 O O . GLY A 1 217 ? 22.449 28.607 158.297 1.00 59.35 217 GLY A O 1
ATOM 1261 N N . LEU A 1 218 ? 23.181 27.251 156.676 1.00 56.46 218 LEU A N 1
ATOM 1262 C CA . LEU A 1 218 ? 24.557 27.333 157.139 1.00 55.95 218 LEU A CA 1
ATOM 1263 C C . LEU A 1 218 ? 25.116 28.723 156.828 1.00 57.03 218 LEU A C 1
ATOM 1264 O O . LEU A 1 218 ? 25.200 29.126 155.670 1.00 59.18 218 LEU A O 1
ATOM 1269 N N . GLY A 1 219 ? 25.496 29.458 157.866 1.00 58.09 219 GLY A N 1
ATOM 1270 C CA . GLY A 1 219 ? 26.023 30.792 157.670 1.00 58.82 219 GLY A CA 1
ATOM 1271 C C . GLY A 1 219 ? 25.373 31.792 158.599 1.00 60.67 219 GLY A C 1
ATOM 1272 O O . GLY A 1 219 ? 24.149 31.860 158.693 1.00 61.32 219 GLY A O 1
ATOM 1273 N N . GLU A 1 220 ? 26.205 32.566 159.288 1.00 62.66 220 GLU A N 1
ATOM 1274 C CA . GLU A 1 220 ? 25.751 33.586 160.235 1.00 64.95 220 GLU A CA 1
ATOM 1275 C C . GLU A 1 220 ? 25.559 34.928 159.544 1.00 63.97 220 GLU A C 1
ATOM 1276 O O . GLU A 1 220 ? 26.520 35.666 159.342 1.00 64.74 220 GLU A O 1
ATOM 1282 N N . VAL A 1 221 ? 24.316 35.250 159.214 1.00 62.51 221 VAL A N 1
ATOM 1283 C CA . VAL A 1 221 ? 24.020 36.489 158.520 1.00 60.77 221 VAL A CA 1
ATOM 1284 C C . VAL A 1 221 ? 24.514 37.751 159.204 1.00 62.24 221 VAL A C 1
ATOM 1285 O O . VAL A 1 221 ? 24.561 37.861 160.441 1.00 56.83 221 VAL A O 1
ATOM 1289 N N . LEU A 1 222 ? 24.853 38.690 158.314 1.00 64.74 222 LEU A N 1
ATOM 1290 C CA . LEU A 1 222 ? 25.383 40.018 158.560 1.00 62.35 222 LEU A CA 1
ATOM 1291 C C . LEU A 1 222 ? 26.888 40.050 158.405 1.00 61.44 222 LEU A C 1
ATOM 1292 O O . LEU A 1 222 ? 27.378 40.421 157.338 1.00 63.20 222 LEU A O 1
ATOM 1297 N N . TYR A 1 223 ? 27.633 39.638 159.425 1.00 59.85 223 TYR A N 1
ATOM 1298 C CA . TYR A 1 223 ? 29.089 39.677 159.307 1.00 59.27 223 TYR A CA 1
ATOM 1299 C C . TYR A 1 223 ? 29.848 38.371 159.526 1.00 59.87 223 TYR A C 1
ATOM 1300 O O . TYR A 1 223 ? 30.968 38.365 160.044 1.00 60.53 223 TYR A O 1
ATOM 1309 N N . ASP A 1 224 ? 29.239 37.263 159.117 1.00 59.33 224 ASP A N 1
ATOM 1310 C CA . ASP A 1 224 ? 29.884 35.956 159.202 1.00 59.99 224 ASP A CA 1
ATOM 1311 C C . ASP A 1 224 ? 29.140 35.017 158.261 1.00 59.47 224 ASP A C 1
ATOM 1312 O O . ASP A 1 224 ? 28.912 33.842 158.557 1.00 60.16 224 ASP A O 1
ATOM 1317 N N . LYS A 1 225 ? 28.775 35.585 157.113 1.00 57.25 225 LYS A N 1
ATOM 1318 C CA . LYS A 1 225 ? 28.059 34.903 156.050 1.00 52.43 225 LYS A CA 1
ATOM 1319 C C . LYS A 1 225 ? 28.916 33.792 155.451 1.00 51.61 225 LYS A C 1
ATOM 1320 O O . LYS A 1 225 ? 30.143 33.884 155.422 1.00 51.27 225 LYS A O 1
ATOM 1326 N N . LEU A 1 226 ? 28.265 32.742 154.967 1.00 49.91 226 LEU A N 1
ATOM 1327 C CA . LEU A 1 226 ? 28.986 31.630 154.396 1.00 47.55 226 LEU A CA 1
ATOM 1328 C C . LEU A 1 226 ? 29.881 32.043 153.226 1.00 48.96 226 LEU A C 1
ATOM 1329 O O . LEU A 1 226 ? 30.984 31.517 153.073 1.00 50.02 226 LEU A O 1
ATOM 1334 N N . ASP A 1 227 ? 29.432 32.971 152.387 1.00 49.19 227 ASP A N 1
ATOM 1335 C CA . ASP A 1 227 ? 30.298 33.383 151.279 1.00 49.48 227 ASP A CA 1
ATOM 1336 C C . ASP A 1 227 ? 31.494 34.177 151.828 1.00 48.83 227 ASP A C 1
ATOM 1337 O O . ASP A 1 227 ? 32.634 33.949 151.410 1.00 50.18 227 ASP A O 1
ATOM 1342 N N . SER A 1 228 ? 31.245 35.086 152.773 1.00 47.02 228 SER A N 1
ATOM 1343 C CA . SER A 1 228 ? 32.329 35.859 153.392 1.00 46.59 228 SER A CA 1
ATOM 1344 C C . SER A 1 228 ? 33.405 34.907 153.908 1.00 47.55 228 SER A C 1
ATOM 1345 O O . SER A 1 228 ? 34.555 34.973 153.489 1.00 50.24 228 SER A O 1
ATOM 1348 N N . LYS A 1 229 ? 33.024 34.030 154.829 1.00 46.70 229 LYS A N 1
ATOM 1349 C CA . LYS A 1 229 ? 33.957 33.079 155.401 1.00 44.53 229 LYS A CA 1
ATOM 1350 C C . LYS A 1 229 ? 34.682 32.325 154.318 1.00 45.39 229 LYS A C 1
ATOM 1351 O O . LYS A 1 229 ? 35.876 32.104 154.407 1.00 47.13 229 LYS A O 1
ATOM 1357 N N . LEU A 1 230 ? 33.959 31.912 153.292 1.00 46.60 230 LEU A N 1
ATOM 1358 C CA . LEU A 1 230 ? 34.588 31.150 152.232 1.00 47.12 230 LEU A CA 1
ATOM 1359 C C . LEU A 1 230 ? 35.617 31.982 151.509 1.00 46.98 230 LEU A C 1
ATOM 1360 O O . LEU A 1 230 ? 36.719 31.510 151.234 1.00 47.84 230 LEU A O 1
ATOM 1365 N N . ALA A 1 231 ? 35.247 33.223 151.209 1.00 45.59 231 ALA A N 1
ATOM 1366 C CA . ALA A 1 231 ? 36.121 34.149 150.506 1.00 45.35 231 ALA A CA 1
ATOM 1367 C C . ALA A 1 231 ? 37.380 34.428 151.302 1.00 45.71 231 ALA A C 1
ATOM 1368 O O . ALA A 1 231 ? 38.472 34.552 150.743 1.00 47.64 231 ALA A O 1
ATOM 1370 N N . HIS A 1 232 ? 37.207 34.528 152.612 1.00 45.04 232 HIS A N 1
ATOM 1371 C CA . HIS A 1 232 ? 38.283 34.807 153.548 1.00 44.83 232 HIS A CA 1
ATOM 1372 C C . HIS A 1 232 ? 39.248 33.624 153.623 1.00 44.42 232 HIS A C 1
ATOM 1373 O O . HIS A 1 232 ? 40.469 33.801 153.545 1.00 45.29 232 HIS A O 1
ATOM 1380 N N . ALA A 1 233 ? 38.711 32.416 153.744 1.00 43.74 233 ALA A N 1
ATOM 1381 C CA . ALA A 1 233 ? 39.563 31.235 153.818 1.00 43.55 233 ALA A CA 1
ATOM 1382 C C . ALA A 1 233 ? 40.265 30.919 152.485 1.00 43.56 233 ALA A C 1
ATOM 1383 O O . ALA A 1 233 ? 41.399 30.466 152.492 1.00 41.57 233 ALA A O 1
ATOM 1385 N N . LEU A 1 234 ? 39.595 31.166 151.358 1.00 44.39 234 LEU A N 1
ATOM 1386 C CA . LEU A 1 234 ? 40.169 30.906 150.043 1.00 46.33 234 LEU A CA 1
ATOM 1387 C C . LEU A 1 234 ? 41.192 31.980 149.612 1.00 49.41 234 LEU A C 1
ATOM 1388 O O . LEU A 1 234 ? 42.316 31.639 149.217 1.00 49.54 234 LEU A O 1
ATOM 1401 N N . GLY A 1 236 ? 42.785 33.789 151.439 1.00 52.86 236 GLY A N 1
ATOM 1402 C CA . GLY A 1 236 ? 43.893 33.636 152.365 1.00 54.55 236 GLY A CA 1
ATOM 1403 C C . GLY A 1 236 ? 44.942 32.631 151.911 1.00 54.72 236 GLY A C 1
ATOM 1404 O O . GLY A 1 236 ? 46.100 32.686 152.333 1.00 54.68 236 GLY A O 1
ATOM 1405 N N . ILE A 1 237 ? 44.532 31.703 151.054 1.00 54.39 237 ILE A N 1
ATOM 1406 C CA . ILE A 1 237 ? 45.437 30.690 150.548 1.00 54.81 237 ILE A CA 1
ATOM 1407 C C . ILE A 1 237 ? 46.556 31.336 149.741 1.00 57.92 237 ILE A C 1
ATOM 1408 O O . ILE A 1 237 ? 46.336 32.325 149.041 1.00 61.07 237 ILE A O 1
ATOM 1413 N N . ASN A 1 238 ? 47.756 30.777 149.842 1.00 57.88 238 ASN A N 1
ATOM 1414 C CA . ASN A 1 238 ? 48.891 31.298 149.104 1.00 57.40 238 ASN A CA 1
ATOM 1415 C C . ASN A 1 238 ? 48.633 31.288 147.623 1.00 56.14 238 ASN A C 1
ATOM 1416 O O . ASN A 1 238 ? 48.052 30.348 147.095 1.00 56.36 238 ASN A O 1
ATOM 1421 N N . ALA A 1 239 ? 49.079 32.341 146.957 1.00 55.50 239 ALA A N 1
ATOM 1422 C CA . ALA A 1 239 ? 48.937 32.453 145.518 1.00 53.13 239 ALA A CA 1
ATOM 1423 C C . ALA A 1 239 ? 47.548 32.810 145.008 1.00 51.76 239 ALA A C 1
ATOM 1424 O O . ALA A 1 239 ? 47.387 33.065 143.823 1.00 52.98 239 ALA A O 1
ATOM 1426 N N . VAL A 1 240 ? 46.545 32.843 145.878 1.00 51.21 240 VAL A N 1
ATOM 1427 C CA . VAL A 1 240 ? 45.200 33.155 145.415 1.00 50.60 240 VAL A CA 1
ATOM 1428 C C . VAL A 1 240 ? 44.983 34.640 145.188 1.00 51.44 240 VAL A C 1
ATOM 1429 O O . VAL A 1 240 ? 45.280 35.462 146.055 1.00 54.11 240 VAL A O 1
ATOM 1433 N N . LYS A 1 241 ? 44.456 34.982 144.017 1.00 50.39 241 LYS A N 1
ATOM 1434 C CA . LYS A 1 241 ? 44.210 36.379 143.690 1.00 50.74 241 LYS A CA 1
ATOM 1435 C C . LYS A 1 241 ? 42.755 36.686 143.287 1.00 50.84 241 LYS A C 1
ATOM 1436 O O . LYS A 1 241 ? 42.399 37.840 143.016 1.00 50.99 241 LYS A O 1
ATOM 1442 N N . ALA A 1 242 ? 41.916 35.659 143.234 1.00 50.23 242 ALA A N 1
ATOM 1443 C CA . ALA A 1 242 ? 40.512 35.858 142.898 1.00 50.28 242 ALA A CA 1
ATOM 1444 C C . ALA A 1 242 ? 39.644 34.711 143.404 1.00 50.12 242 ALA A C 1
ATOM 1445 O O . ALA A 1 242 ? 40.091 33.565 143.499 1.00 50.07 242 ALA A O 1
ATOM 1447 N N . VAL A 1 243 ? 38.398 35.041 143.723 1.00 48.72 243 VAL A N 1
ATOM 1448 C CA . VAL A 1 243 ? 37.443 34.068 144.221 1.00 47.36 243 VAL A CA 1
ATOM 1449 C C . VAL A 1 243 ? 36.065 34.297 143.638 1.00 48.93 243 VAL A C 1
ATOM 1450 O O . VAL A 1 243 ? 35.551 35.426 143.640 1.00 48.24 243 VAL A O 1
ATOM 1454 N N . GLU A 1 244 ? 35.464 33.220 143.142 1.00 48.81 244 GLU A N 1
ATOM 1455 C CA . GLU A 1 244 ? 34.135 33.312 142.552 1.00 50.52 244 GLU A CA 1
ATOM 1456 C C . GLU A 1 244 ? 33.118 32.387 143.189 1.00 50.52 244 GLU A C 1
ATOM 1457 O O . GLU A 1 244 ? 33.427 31.264 143.585 1.00 49.89 244 GLU A O 1
ATOM 1463 N N . ILE A 1 245 ? 31.888 32.863 143.272 1.00 50.09 245 ILE A N 1
ATOM 1464 C CA . ILE A 1 245 ? 30.821 32.050 143.815 1.00 49.70 245 ILE A CA 1
ATOM 1465 C C . ILE A 1 245 ? 29.701 32.015 142.797 1.00 51.01 245 ILE A C 1
ATOM 1466 O O . ILE A 1 245 ? 29.019 33.015 142.560 1.00 52.66 245 ILE A O 1
ATOM 1471 N N . GLY A 1 246 ? 29.538 30.857 142.172 1.00 51.02 246 GLY A N 1
ATOM 1472 C CA . GLY A 1 246 ? 28.497 30.708 141.181 1.00 52.20 246 GLY A CA 1
ATOM 1473 C C . GLY A 1 246 ? 28.831 31.481 139.930 1.00 53.67 246 GLY A C 1
ATOM 1474 O O . GLY A 1 246 ? 29.984 31.483 139.504 1.00 54.37 246 GLY A O 1
ATOM 1475 N N . GLU A 1 247 ? 27.835 32.141 139.339 1.00 54.23 247 GLU A N 1
ATOM 1476 C CA . GLU A 1 247 ? 28.068 32.908 138.120 1.00 56.03 247 GLU A CA 1
ATOM 1477 C C . GLU A 1 247 ? 29.322 33.776 138.194 1.00 55.78 247 GLU A C 1
ATOM 1478 O O . GLU A 1 247 ? 29.908 34.106 137.166 1.00 56.37 247 GLU A O 1
ATOM 1484 N N . GLY A 1 248 ? 29.722 34.154 139.405 1.00 55.95 248 GLY A N 1
ATOM 1485 C CA . GLY A 1 248 ? 30.907 34.979 139.576 1.00 55.89 248 GLY A CA 1
ATOM 1486 C C . GLY A 1 248 ? 30.948 36.313 138.838 1.00 55.42 248 GLY A C 1
ATOM 1487 O O . GLY A 1 248 ? 29.986 37.086 138.828 1.00 52.04 248 GLY A O 1
ATOM 1488 N N . ILE A 1 249 ? 32.085 36.593 138.217 1.00 56.73 249 ILE A N 1
ATOM 1489 C CA . ILE A 1 249 ? 32.254 37.839 137.483 1.00 58.58 249 ILE A CA 1
ATOM 1490 C C . ILE A 1 249 ? 31.167 37.983 136.425 1.00 59.66 249 ILE A C 1
ATOM 1491 O O . ILE A 1 249 ? 30.688 39.084 136.163 1.00 59.72 249 ILE A O 1
ATOM 1496 N N . ASN A 1 250 ? 30.779 36.857 135.829 1.00 60.27 250 ASN A N 1
ATOM 1497 C CA . ASN A 1 250 ? 29.760 36.841 134.787 1.00 60.15 250 ASN A CA 1
ATOM 1498 C C . ASN A 1 250 ? 28.395 37.317 135.269 1.00 59.81 250 ASN A C 1
ATOM 1499 O O . ASN A 1 250 ? 27.609 37.875 134.500 1.00 58.23 250 ASN A O 1
ATOM 1504 N N . ALA A 1 251 ? 28.098 37.099 136.538 1.00 60.08 251 ALA A N 1
ATOM 1505 C CA . ALA A 1 251 ? 26.813 37.543 137.028 1.00 60.06 251 ALA A CA 1
ATOM 1506 C C . ALA A 1 251 ? 26.738 39.053 136.894 1.00 60.14 251 ALA A C 1
ATOM 1507 O O . ALA A 1 251 ? 25.653 39.607 136.832 1.00 62.79 251 ALA A O 1
ATOM 1509 N N . SER A 1 252 ? 27.881 39.727 136.829 1.00 60.51 252 SER A N 1
ATOM 1510 C CA . SER A 1 252 ? 27.859 41.184 136.739 1.00 62.23 252 SER A CA 1
ATOM 1511 C C . SER A 1 252 ? 27.367 41.690 135.383 1.00 63.86 252 SER A C 1
ATOM 1512 O O . SER A 1 252 ? 26.840 42.802 135.274 1.00 63.98 252 SER A O 1
ATOM 1515 N N . LYS A 1 253 ? 27.523 40.850 134.363 1.00 64.44 253 LYS A N 1
ATOM 1516 C CA . LYS A 1 253 ? 27.126 41.160 132.997 1.00 64.36 253 LYS A CA 1
ATOM 1517 C C . LYS A 1 253 ? 25.748 40.628 132.637 1.00 66.09 253 LYS A C 1
ATOM 1518 O O . LYS A 1 253 ? 25.333 40.719 131.485 1.00 67.42 253 LYS A O 1
ATOM 1532 N N . ARG A 1 255 ? 21.355 40.021 133.549 1.00 67.97 255 ARG A N 1
ATOM 1533 C CA . ARG A 1 255 ? 20.198 40.790 133.972 1.00 68.34 255 ARG A CA 1
ATOM 1534 C C . ARG A 1 255 ? 19.413 39.969 134.979 1.00 67.68 255 ARG A C 1
ATOM 1535 O O . ARG A 1 255 ? 19.420 38.744 134.925 1.00 66.25 255 ARG A O 1
ATOM 1543 N N . GLY A 1 256 ? 18.733 40.648 135.893 1.00 68.82 256 GLY A N 1
ATOM 1544 C CA . GLY A 1 256 ? 17.956 39.952 136.901 1.00 71.24 256 GLY A CA 1
ATOM 1545 C C . GLY A 1 256 ? 17.140 38.784 136.365 1.00 72.81 256 GLY A C 1
ATOM 1546 O O . GLY A 1 256 ? 17.081 37.719 136.990 1.00 73.27 256 GLY A O 1
ATOM 1547 N N . SER A 1 257 ? 16.516 38.981 135.207 1.00 72.62 257 SER A N 1
ATOM 1548 C CA . SER A 1 257 ? 15.687 37.957 134.586 1.00 72.49 257 SER A CA 1
ATOM 1549 C C . SER A 1 257 ? 16.440 36.699 134.158 1.00 73.75 257 SER A C 1
ATOM 1550 O O . SER A 1 257 ? 15.812 35.693 133.826 1.00 73.69 257 SER A O 1
ATOM 1553 N N . CYS A 1 258 ? 17.772 36.748 134.165 1.00 75.75 258 CYS A N 1
ATOM 1554 C CA . CYS A 1 258 ? 18.587 35.596 133.764 1.00 77.29 258 CYS A CA 1
ATOM 1555 C C . CYS A 1 258 ? 19.383 34.979 134.926 1.00 78.50 258 CYS A C 1
ATOM 1556 O O . CYS A 1 258 ? 19.770 33.809 134.863 1.00 78.59 258 CYS A O 1
ATOM 1559 N N . ASN A 1 259 ? 19.616 35.762 135.980 1.00 79.54 259 ASN A N 1
ATOM 1560 C CA . ASN A 1 259 ? 20.371 35.291 137.141 1.00 80.68 259 ASN A CA 1
ATOM 1561 C C . ASN A 1 259 ? 19.459 34.706 138.212 1.00 82.51 259 ASN A C 1
ATOM 1562 O O . ASN A 1 259 ? 19.846 33.801 138.951 1.00 81.87 259 ASN A O 1
ATOM 1567 N N . ASN A 1 260 ? 18.246 35.243 138.286 1.00 85.31 260 ASN A N 1
ATOM 1568 C CA . ASN A 1 260 ? 17.243 34.813 139.253 1.00 87.66 260 ASN A CA 1
ATOM 1569 C C . ASN A 1 260 ? 17.058 33.303 139.296 1.00 87.83 260 ASN A C 1
ATOM 1570 O O . ASN A 1 260 ? 16.856 32.663 138.269 1.00 88.15 260 ASN A O 1
ATOM 1575 N N . ASP A 1 261 ? 17.140 32.737 140.495 1.00 88.99 261 ASP A N 1
ATOM 1576 C CA . ASP A 1 261 ? 16.948 31.302 140.682 1.00 89.97 261 ASP A CA 1
ATOM 1577 C C . ASP A 1 261 ? 15.613 31.105 141.397 1.00 91.09 261 ASP A C 1
ATOM 1578 O O . ASP A 1 261 ? 15.505 31.386 142.588 1.00 91.79 261 ASP A O 1
ATOM 1583 N N . ALA A 1 262 ? 14.595 30.632 140.686 1.00 91.93 262 ALA A N 1
ATOM 1584 C CA . ALA A 1 262 ? 13.300 30.432 141.325 1.00 93.07 262 ALA A CA 1
ATOM 1585 C C . ALA A 1 262 ? 12.997 28.959 141.583 1.00 93.93 262 ALA A C 1
ATOM 1586 O O . ALA A 1 262 ? 13.739 28.071 141.151 1.00 93.17 262 ALA A O 1
ATOM 1588 N N . LEU A 1 263 ? 11.906 28.717 142.305 1.00 95.31 263 LEU A N 1
ATOM 1589 C CA . LEU A 1 263 ? 11.460 27.368 142.644 1.00 97.00 263 LEU A CA 1
ATOM 1590 C C . LEU A 1 263 ? 9.933 27.282 142.702 1.00 98.31 263 LEU A C 1
ATOM 1591 O O . LEU A 1 263 ? 9.308 26.565 141.916 1.00 98.74 263 LEU A O 1
ATOM 1596 N N . LYS A 1 264 ? 9.352 28.020 143.648 1.00 99.88 264 LYS A N 1
ATOM 1597 C CA . LYS A 1 264 ? 7.904 28.089 143.875 1.00 99.90 264 LYS A CA 1
ATOM 1598 C C . LYS A 1 264 ? 7.278 26.734 144.208 1.00 99.55 264 LYS A C 1
ATOM 1599 O O . LYS A 1 264 ? 6.182 26.670 144.777 1.00 100.08 264 LYS A O 1
ATOM 1605 N N . ASP A 1 265 ? 7.980 25.655 143.865 1.00 98.56 265 ASP A N 1
ATOM 1606 C CA . ASP A 1 265 ? 7.484 24.309 144.124 1.00 97.41 265 ASP A CA 1
ATOM 1607 C C . ASP A 1 265 ? 8.462 23.512 144.987 1.00 95.83 265 ASP A C 1
ATOM 1608 O O . ASP A 1 265 ? 8.599 23.764 146.186 1.00 93.49 265 ASP A O 1
ATOM 1613 N N . GLY A 1 266 ? 9.128 22.543 144.371 1.00 95.35 266 GLY A N 1
ATOM 1614 C CA . GLY A 1 266 ? 10.093 21.734 145.094 1.00 93.65 266 GLY A CA 1
ATOM 1615 C C . GLY A 1 266 ? 11.374 22.508 145.377 1.00 91.58 266 GLY A C 1
ATOM 1616 O O . GLY A 1 266 ? 11.349 23.545 146.051 1.00 91.42 266 GLY A O 1
ATOM 1617 N N . LYS A 1 267 ? 12.500 22.019 144.864 1.00 86.76 267 LYS A N 1
ATOM 1618 C CA . LYS A 1 267 ? 13.761 22.707 145.108 1.00 85.75 267 LYS A CA 1
ATOM 1619 C C . LYS A 1 267 ? 13.973 23.869 144.114 1.00 85.55 267 LYS A C 1
ATOM 1620 O O . LYS A 1 267 ? 13.030 24.291 143.423 1.00 87.41 267 LYS A O 1
ATOM 1626 N N . PHE A 1 268 ? 15.198 24.395 144.063 1.00 84.65 268 PHE A N 1
ATOM 1627 C CA . PHE A 1 268 ? 15.532 25.515 143.179 1.00 82.79 268 PHE A CA 1
ATOM 1628 C C . PHE A 1 268 ? 15.708 25.050 141.745 1.00 82.44 268 PHE A C 1
ATOM 1629 O O . PHE A 1 268 ? 16.196 23.948 141.508 1.00 82.67 268 PHE A O 1
ATOM 1637 N N . LEU A 1 269 ? 15.300 25.881 140.792 1.00 81.50 269 LEU A N 1
ATOM 1638 C CA . LEU A 1 269 ? 15.443 25.517 139.388 1.00 81.98 269 LEU A CA 1
ATOM 1639 C C . LEU A 1 269 ? 16.896 25.651 138.939 1.00 82.06 269 LEU A C 1
ATOM 1640 O O . LEU A 1 269 ? 17.604 24.652 138.765 1.00 82.25 269 LEU A O 1
ATOM 1645 N N . SER A 1 270 ? 17.332 26.893 138.759 1.00 80.70 270 SER A N 1
ATOM 1646 C CA . SER A 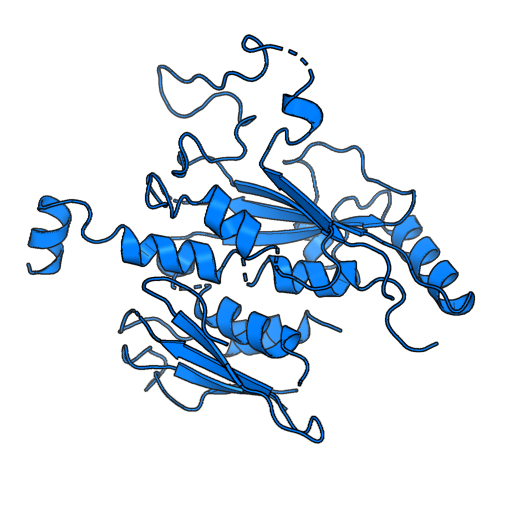1 270 ? 18.700 27.202 138.344 1.00 78.26 270 SER A CA 1
ATOM 1647 C C . SER A 1 270 ? 19.595 27.391 139.571 1.00 75.01 270 SER A C 1
ATOM 1648 O O . SER A 1 270 ? 19.091 27.578 140.674 1.00 75.11 270 SER A O 1
ATOM 1651 N N . ASN A 1 271 ? 20.912 27.342 139.386 1.00 71.90 271 ASN A N 1
ATOM 1652 C CA . ASN A 1 271 ? 21.828 27.520 140.519 1.00 68.57 271 ASN A CA 1
ATOM 1653 C C . ASN A 1 271 ? 22.858 28.615 140.267 1.00 66.16 271 ASN A C 1
ATOM 1654 O O . ASN A 1 271 ? 24.044 28.442 140.549 1.00 66.53 271 ASN A O 1
ATOM 1659 N N . HIS A 1 272 ? 22.405 29.747 139.745 1.00 63.12 272 HIS A N 1
ATOM 1660 C CA . HIS A 1 272 ? 23.306 30.849 139.454 1.00 61.17 272 HIS A CA 1
ATOM 1661 C C . HIS A 1 272 ? 23.968 31.383 140.703 1.00 59.42 272 HIS A C 1
ATOM 1662 O O . HIS A 1 272 ? 25.119 31.819 140.672 1.00 60.27 272 HIS A O 1
ATOM 1669 N N . SER A 1 273 ? 23.225 31.337 141.800 1.00 56.28 273 SER A N 1
ATOM 1670 C CA . SER A 1 273 ? 23.689 31.814 143.093 1.00 53.25 273 SER A CA 1
ATOM 1671 C C . SER A 1 273 ? 24.907 31.067 143.633 1.00 50.56 273 SER A C 1
ATOM 1672 O O . SER A 1 273 ? 25.605 31.566 144.507 1.00 50.54 273 SER A O 1
ATOM 1675 N N . GLY A 1 274 ? 25.164 29.871 143.127 1.00 48.14 274 GLY A N 1
ATOM 1676 C CA . GLY A 1 274 ? 26.305 29.121 143.624 1.00 47.29 274 GLY A CA 1
ATOM 1677 C C . GLY A 1 274 ? 26.020 28.359 144.909 1.00 47.71 274 GLY A C 1
ATOM 1678 O O . GLY A 1 274 ? 26.903 27.684 145.442 1.00 47.22 274 GLY A O 1
ATOM 1679 N N . GLY A 1 275 ? 24.788 28.465 145.411 1.00 47.87 275 GLY A N 1
ATOM 1680 C CA . GLY A 1 275 ? 24.404 27.758 146.623 1.00 49.23 275 GLY A CA 1
ATOM 1681 C C . GLY A 1 275 ? 24.328 28.609 147.878 1.00 50.82 275 GLY A C 1
ATOM 1682 O O . GLY A 1 275 ? 24.248 28.090 148.999 1.00 51.97 275 GLY A O 1
ATOM 1683 N N . ILE A 1 276 ? 24.327 29.924 147.684 1.00 51.69 276 ILE A N 1
ATOM 1684 C CA . ILE A 1 276 ? 24.288 30.884 148.781 1.00 50.26 276 ILE A CA 1
ATOM 1685 C C . ILE A 1 276 ? 23.376 32.053 148.414 1.00 48.90 276 ILE A C 1
ATOM 1686 O O . ILE A 1 276 ? 23.479 32.599 147.320 1.00 48.37 276 ILE A O 1
ATOM 1691 N N . LEU A 1 277 ? 22.486 32.432 149.325 1.00 48.25 277 LEU A N 1
ATOM 1692 C CA . LEU A 1 277 ? 21.569 33.543 149.086 1.00 49.79 277 LEU A CA 1
ATOM 1693 C C . LEU A 1 277 ? 21.435 34.317 150.377 1.00 51.19 277 LEU A C 1
ATOM 1694 O O . LEU A 1 277 ? 20.988 33.766 151.379 1.00 54.06 277 LEU A O 1
ATOM 1699 N N . GLY A 1 278 ? 21.819 35.589 150.362 1.00 50.49 278 GLY A N 1
ATOM 1700 C CA . GLY A 1 278 ? 21.738 36.387 151.570 1.00 48.08 278 GLY A CA 1
ATOM 1701 C C . GLY A 1 278 ? 22.851 36.052 152.545 1.00 48.26 278 GLY A C 1
ATOM 1702 O O . GLY A 1 278 ? 22.865 36.540 153.670 1.00 47.38 278 GLY A O 1
ATOM 1703 N N . GLY A 1 279 ? 23.786 35.209 152.121 1.00 50.76 279 GLY A N 1
ATOM 1704 C CA . GLY A 1 279 ? 24.883 34.848 152.998 1.00 52.40 279 GLY A CA 1
ATOM 1705 C C . GLY A 1 279 ? 24.663 33.542 153.711 1.00 53.92 279 GLY A C 1
ATOM 1706 O O . GLY A 1 279 ? 25.480 33.118 154.525 1.00 55.55 279 GLY A O 1
ATOM 1707 N N . ILE A 1 280 ? 23.544 32.897 153.417 1.00 56.17 280 ILE A N 1
ATOM 1708 C CA . ILE A 1 280 ? 23.246 31.619 154.041 1.00 57.28 280 ILE A CA 1
ATOM 1709 C C . ILE A 1 280 ? 23.015 30.635 152.901 1.00 56.83 280 ILE A C 1
ATOM 1710 O O . ILE A 1 280 ? 22.521 31.031 151.833 1.00 56.25 280 ILE A O 1
ATOM 1715 N N . SER A 1 281 ? 23.407 29.376 153.115 1.00 56.19 281 SER A N 1
ATOM 1716 C CA . SER A 1 281 ? 23.264 28.320 152.102 1.00 56.01 281 SER A CA 1
ATOM 1717 C C . SER A 1 281 ? 21.794 28.005 151.886 1.00 56.73 281 SER A C 1
ATOM 1718 O O . SER A 1 281 ? 21.022 27.999 152.843 1.00 57.50 281 SER A O 1
ATOM 1721 N N . ASN A 1 282 ? 21.412 27.739 150.636 1.00 56.99 282 ASN A N 1
ATOM 1722 C CA . ASN A 1 282 ? 20.018 27.452 150.294 1.00 57.62 282 ASN A CA 1
ATOM 1723 C C . ASN A 1 282 ? 19.725 25.977 150.003 1.00 59.22 282 ASN A C 1
ATOM 1724 O O . ASN A 1 282 ? 18.611 25.628 149.613 1.00 60.37 282 ASN A O 1
ATOM 1729 N N . GLY A 1 283 ? 20.720 25.114 150.178 1.00 60.34 283 GLY A N 1
ATOM 1730 C CA . GLY A 1 283 ? 20.518 23.704 149.908 1.00 58.66 283 GLY A CA 1
ATOM 1731 C C . GLY A 1 283 ? 21.239 23.258 148.648 1.00 60.00 283 GLY A C 1
ATOM 1732 O O . GLY A 1 283 ? 21.819 22.174 148.604 1.00 60.53 283 GLY A O 1
ATOM 1733 N N . GLU A 1 284 ? 21.220 24.090 147.612 1.00 59.72 284 GLU A N 1
ATOM 1734 C CA . GLU A 1 284 ? 21.888 23.732 146.368 1.00 59.07 284 GLU A CA 1
ATOM 1735 C C . GLU A 1 284 ? 23.379 23.493 146.560 1.00 58.63 284 GLU A C 1
ATOM 1736 O O . GLU A 1 284 ? 23.956 23.888 147.568 1.00 59.25 284 GLU A O 1
ATOM 1742 N N . ASN A 1 285 ? 24.001 22.841 145.586 1.00 59.11 285 ASN A N 1
ATOM 1743 C CA . ASN A 1 285 ? 25.428 22.560 145.651 1.00 58.60 285 ASN A CA 1
ATOM 1744 C C . ASN A 1 285 ? 26.175 23.860 145.791 1.00 57.61 285 ASN A C 1
ATOM 1745 O O . ASN A 1 285 ? 25.611 24.930 145.561 1.00 58.18 285 ASN A O 1
ATOM 1750 N N . LEU A 1 286 ? 27.449 23.770 146.145 1.00 55.45 286 LEU A N 1
ATOM 1751 C CA . LEU A 1 286 ? 28.263 24.962 146.313 1.00 54.44 286 LEU A CA 1
ATOM 1752 C C . LEU A 1 286 ? 29.212 25.080 145.130 1.00 55.10 286 LEU A C 1
ATOM 1753 O O . LEU A 1 286 ? 29.977 24.157 144.851 1.00 56.37 286 LEU A O 1
ATOM 1758 N N . ILE A 1 287 ? 29.145 26.208 144.426 1.00 54.53 287 ILE A N 1
ATOM 1759 C CA . ILE A 1 287 ? 30.009 26.452 143.270 1.00 54.88 287 ILE A CA 1
ATOM 1760 C C . ILE A 1 287 ? 31.026 27.529 143.611 1.00 54.47 287 ILE A C 1
ATOM 1761 O O . ILE A 1 287 ? 30.734 28.717 143.524 1.00 56.28 287 ILE A O 1
ATOM 1766 N N . LEU A 1 288 ? 32.223 27.100 143.987 1.00 53.18 288 LEU A N 1
ATOM 1767 C CA . LEU A 1 288 ? 33.286 28.016 144.378 1.00 51.05 288 LEU A CA 1
ATOM 1768 C C . LEU A 1 288 ? 34.474 27.901 143.450 1.00 50.65 288 LEU A C 1
ATOM 1769 O O . LEU A 1 288 ? 34.922 26.803 143.159 1.00 52.21 288 LEU A O 1
ATOM 1774 N N . LYS A 1 289 ? 34.997 29.026 142.989 1.00 50.13 289 LYS A N 1
ATOM 1775 C CA . LYS A 1 289 ? 36.152 28.967 142.116 1.00 51.61 289 LYS A CA 1
ATOM 1776 C C . LYS A 1 289 ? 37.280 29.812 142.679 1.00 51.79 289 LYS A C 1
ATOM 1777 O O . LYS A 1 289 ? 37.081 30.987 142.991 1.00 52.68 289 LYS A O 1
ATOM 1783 N N . THR A 1 290 ? 38.457 29.199 142.814 1.00 52.72 290 THR A N 1
ATOM 1784 C CA . THR A 1 290 ? 39.654 29.861 143.341 1.00 53.00 290 THR A CA 1
ATOM 1785 C C . THR A 1 290 ? 40.754 29.924 142.277 1.00 52.83 290 THR A C 1
ATOM 1786 O O . THR A 1 290 ? 41.238 28.891 141.801 1.00 53.11 290 THR A O 1
ATOM 1790 N N . TYR A 1 291 ? 41.168 31.138 141.931 1.00 53.09 291 TYR A N 1
ATOM 1791 C CA . TYR A 1 291 ? 42.204 31.342 140.931 1.00 52.26 291 TYR A CA 1
ATOM 1792 C C . TYR A 1 291 ? 43.583 31.595 141.511 1.00 51.61 291 TYR A C 1
ATOM 1793 O O . TYR A 1 291 ? 43.817 32.581 142.201 1.00 51.27 291 TYR A O 1
ATOM 1802 N N . PHE A 1 292 ? 44.499 30.695 141.200 1.00 51.93 292 PHE A N 1
ATOM 1803 C CA . PHE A 1 292 ? 45.859 30.798 141.674 1.00 53.71 292 PHE A CA 1
ATOM 1804 C C . PHE A 1 292 ? 46.790 31.468 140.664 1.00 56.27 292 PHE A C 1
ATOM 1805 O O . PHE A 1 292 ? 46.715 31.220 139.453 1.00 57.39 292 PHE A O 1
ATOM 1813 N N . LYS A 1 293 ? 47.681 32.314 141.171 1.00 56.86 293 LYS A N 1
ATOM 1814 C CA . LYS A 1 293 ? 48.640 32.997 140.315 1.00 57.55 293 LYS A CA 1
ATOM 1815 C C . LYS A 1 293 ? 49.857 32.096 140.200 1.00 58.68 293 LYS A C 1
ATOM 1816 O O . LYS A 1 293 ? 49.990 31.124 140.949 1.00 59.23 293 LYS A O 1
ATOM 1822 N N . PRO A 1 294 ? 50.753 32.390 139.247 1.00 59.43 294 PRO A N 1
ATOM 1823 C CA . PRO A 1 294 ? 51.940 31.548 139.116 1.00 61.49 294 PRO A CA 1
ATOM 1824 C C . PRO A 1 294 ? 52.865 31.726 140.316 1.00 64.03 294 PRO A C 1
ATOM 1825 O O . PRO A 1 294 ? 53.057 32.836 140.822 1.00 64.01 294 PRO A O 1
ATOM 1829 N N . THR A 1 295 ? 53.413 30.608 140.774 1.00 67.45 295 THR A N 1
ATOM 1830 C CA . THR A 1 295 ? 54.331 30.564 141.907 1.00 71.25 295 THR A CA 1
ATOM 1831 C C . THR A 1 295 ? 55.408 31.632 141.768 1.00 73.11 295 THR A C 1
ATOM 1832 O O . THR A 1 295 ? 56.065 31.721 140.732 1.00 74.17 295 THR A O 1
ATOM 1836 N N . PRO A 1 296 ? 55.622 32.442 142.818 1.00 74.93 296 PRO A N 1
ATOM 1837 C CA . PRO A 1 296 ? 56.637 33.507 142.783 1.00 75.52 296 PRO A CA 1
ATOM 1838 C C . PRO A 1 296 ? 58.074 32.984 142.673 1.00 75.53 296 PRO A C 1
ATOM 1839 O O . PRO A 1 296 ? 58.586 32.339 143.594 1.00 75.13 296 PRO A O 1
ATOM 1843 N N . GLY A 1 318 ? 64.421 19.262 137.399 1.00 109.77 318 GLY A N 1
ATOM 1844 C CA . GLY A 1 318 ? 63.443 20.265 137.780 1.00 110.67 318 GLY A CA 1
ATOM 1845 C C . GLY A 1 318 ? 63.216 20.379 139.280 1.00 110.88 318 GLY A C 1
ATOM 1846 O O . GLY A 1 318 ? 63.318 19.389 140.009 1.00 110.91 318 GLY A O 1
ATOM 1847 N N . ARG A 1 319 ? 62.912 21.593 139.741 1.00 110.95 319 ARG A N 1
ATOM 1848 C CA . ARG A 1 319 ? 62.653 21.855 141.160 1.00 110.75 319 ARG A CA 1
ATOM 1849 C C . ARG A 1 319 ? 61.523 22.872 141.334 1.00 109.68 319 ARG A C 1
ATOM 1850 O O . ARG A 1 319 ? 60.840 23.219 140.365 1.00 109.44 319 ARG A O 1
ATOM 1858 N N . HIS A 1 320 ? 61.332 23.336 142.571 1.00 107.90 320 HIS A N 1
ATOM 1859 C CA . HIS A 1 320 ? 60.289 24.312 142.909 1.00 105.73 320 HIS A CA 1
ATOM 1860 C C . HIS A 1 320 ? 58.902 23.837 142.454 1.00 103.31 320 HIS A C 1
ATOM 1861 O O . HIS A 1 320 ? 58.716 22.665 142.121 1.00 103.48 320 HIS A O 1
ATOM 1868 N N . ASP A 1 321 ? 57.921 24.734 142.450 1.00 99.31 321 ASP A N 1
ATOM 1869 C CA . ASP A 1 321 ? 56.589 24.347 142.008 1.00 95.44 321 ASP A CA 1
ATOM 1870 C C . ASP A 1 321 ? 56.173 25.228 140.834 1.00 92.20 321 ASP A C 1
ATOM 1871 O O . ASP A 1 321 ? 55.827 26.398 141.013 1.00 91.50 321 ASP A O 1
ATOM 1876 N N . PRO A 1 322 ? 56.216 24.674 139.612 1.00 88.21 322 PRO A N 1
ATOM 1877 C CA . PRO A 1 322 ? 55.846 25.395 138.396 1.00 85.13 322 PRO A CA 1
ATOM 1878 C C . PRO A 1 322 ? 54.359 25.712 138.326 1.00 82.82 322 PRO A C 1
ATOM 1879 O O . PRO A 1 322 ? 53.917 26.475 137.470 1.00 82.57 322 PRO A O 1
ATOM 1883 N N . CYS A 1 323 ? 53.588 25.111 139.223 1.00 80.51 323 CYS A N 1
ATOM 1884 C CA . CYS A 1 323 ? 52.150 25.339 139.256 1.00 77.76 323 CYS A CA 1
ATOM 1885 C C . CYS A 1 323 ? 51.591 24.922 140.597 1.00 76.01 323 CYS A C 1
ATOM 1886 O O . CYS A 1 323 ? 51.117 23.799 140.756 1.00 76.62 323 CYS A O 1
ATOM 1889 N N . VAL A 1 324 ? 51.632 25.837 141.555 1.00 73.72 324 VAL A N 1
ATOM 1890 C CA . VAL A 1 324 ? 51.158 25.547 142.897 1.00 71.39 324 VAL A CA 1
ATOM 1891 C C . VAL A 1 324 ? 49.639 25.471 142.981 1.00 69.22 324 VAL A C 1
ATOM 1892 O O . VAL A 1 324 ? 49.089 25.085 144.005 1.00 68.67 324 VAL A O 1
ATOM 1896 N N . GLY A 1 325 ? 48.960 25.841 141.902 1.00 68.04 325 GLY A N 1
ATOM 1897 C CA . GLY A 1 325 ? 47.509 25.771 141.890 1.00 67.34 325 GLY A CA 1
ATOM 1898 C C . GLY A 1 325 ? 47.014 24.332 141.966 1.00 68.57 325 GLY A C 1
ATOM 1899 O O . GLY A 1 325 ? 45.842 24.081 142.241 1.00 68.35 325 GLY A O 1
ATOM 1900 N N . VAL A 1 326 ? 47.897 23.373 141.709 1.00 69.68 326 VAL A N 1
ATOM 1901 C CA . VAL A 1 326 ? 47.506 21.976 141.784 1.00 69.23 326 VAL A CA 1
ATOM 1902 C C . VAL A 1 326 ? 47.439 21.602 143.253 1.00 69.77 326 VAL A C 1
ATOM 1903 O O . VAL A 1 326 ? 46.392 21.173 143.724 1.00 72.45 326 VAL A O 1
ATOM 1907 N N . ARG A 1 327 ? 48.547 21.770 143.973 1.00 69.89 327 ARG A N 1
ATOM 1908 C CA . ARG A 1 327 ? 48.592 21.473 145.410 1.00 68.22 327 ARG A CA 1
ATOM 1909 C C . ARG A 1 327 ? 47.542 22.364 146.076 1.00 65.72 327 ARG A C 1
ATOM 1910 O O . ARG A 1 327 ? 46.868 21.956 147.017 1.00 65.85 327 ARG A O 1
ATOM 1918 N N . GLY A 1 328 ? 47.389 23.573 145.552 1.00 62.01 328 GLY A N 1
ATOM 1919 C CA . GLY A 1 328 ? 46.433 24.507 146.113 1.00 60.36 328 GLY A CA 1
ATOM 1920 C C . GLY A 1 328 ? 44.996 24.037 146.085 1.00 59.08 328 GLY A C 1
ATOM 1921 O O . GLY A 1 328 ? 44.193 24.443 146.924 1.00 59.11 328 GLY A O 1
ATOM 1922 N N . SER A 1 329 ? 44.653 23.196 145.118 1.00 58.04 329 SER A N 1
ATOM 1923 C CA . SER A 1 329 ? 43.286 22.705 145.031 1.00 56.65 329 SER A CA 1
ATOM 1924 C C . SER A 1 329 ? 43.016 21.842 146.257 1.00 56.69 329 SER A C 1
ATOM 1925 O O . SER A 1 329 ? 41.915 21.873 146.812 1.00 57.34 329 SER A O 1
ATOM 1928 N N . VAL A 1 330 ? 44.023 21.076 146.683 1.00 54.88 330 VAL A N 1
ATOM 1929 C CA . VAL A 1 330 ? 43.875 20.217 147.861 1.00 54.28 330 VAL A CA 1
ATOM 1930 C C . VAL A 1 330 ? 43.640 21.057 149.122 1.00 53.95 330 VAL A C 1
ATOM 1931 O O . VAL A 1 330 ? 42.903 20.654 150.022 1.00 54.42 330 VAL A O 1
ATOM 1935 N N . VAL A 1 331 ? 44.281 22.220 149.179 1.00 54.06 331 VAL A N 1
ATOM 1936 C CA . VAL A 1 331 ? 44.148 23.118 150.316 1.00 54.31 331 VAL A CA 1
ATOM 1937 C C . VAL A 1 331 ? 42.816 23.861 150.249 1.00 56.26 331 VAL A C 1
ATOM 1938 O O . VAL A 1 331 ? 42.164 24.064 151.276 1.00 57.23 331 VAL A O 1
ATOM 1942 N N . ALA A 1 332 ? 42.408 24.262 149.048 1.00 56.28 332 ALA A N 1
ATOM 1943 C CA . ALA A 1 332 ? 41.135 24.952 148.888 1.00 56.06 332 ALA A CA 1
ATOM 1944 C C . ALA A 1 332 ? 40.029 24.052 149.442 1.00 57.16 332 ALA A C 1
ATOM 1945 O O . ALA A 1 332 ? 39.020 24.540 149.953 1.00 57.24 332 ALA A O 1
ATOM 1947 N N . SER A 1 333 ? 40.220 22.737 149.352 1.00 56.94 333 SER A N 1
ATOM 1948 C CA . SER A 1 333 ? 39.222 21.810 149.882 1.00 57.90 333 SER A CA 1
ATOM 1949 C C . SER A 1 333 ? 39.215 21.862 151.403 1.00 58.03 333 SER A C 1
ATOM 1950 O O . SER A 1 333 ? 38.172 22.076 152.015 1.00 57.92 333 SER A O 1
ATOM 1953 N N . ALA A 1 334 ? 40.389 21.671 152.005 1.00 58.09 334 ALA A N 1
ATOM 1954 C CA . ALA A 1 334 ? 40.525 21.695 153.457 1.00 56.96 334 ALA A CA 1
ATOM 1955 C C . ALA A 1 334 ? 39.889 22.947 154.050 1.00 56.24 334 ALA A C 1
ATOM 1956 O O . ALA A 1 334 ? 39.104 22.860 154.988 1.00 56.00 334 ALA A O 1
ATOM 1966 N N . VAL A 1 336 ? 37.594 25.005 152.756 1.00 56.67 336 VAL A N 1
ATOM 1967 C CA . VAL A 1 336 ? 36.142 25.045 152.621 1.00 56.27 336 VAL A CA 1
ATOM 1968 C C . VAL A 1 336 ? 35.534 24.055 153.602 1.00 56.39 336 VAL A C 1
ATOM 1969 O O . VAL A 1 336 ? 34.401 24.212 154.050 1.00 57.42 336 VAL A O 1
ATOM 1973 N N . ARG A 1 337 ? 36.316 23.049 153.961 1.00 56.20 337 ARG A N 1
ATOM 1974 C CA . ARG A 1 337 ? 35.869 22.043 154.902 1.00 55.11 337 ARG A CA 1
ATOM 1975 C C . ARG A 1 337 ? 35.736 22.717 156.259 1.00 54.52 337 ARG A C 1
ATOM 1976 O O . ARG A 1 337 ? 34.644 22.742 156.830 1.00 55.39 337 ARG A O 1
ATOM 1984 N N . LEU A 1 338 ? 36.847 23.265 156.763 1.00 51.40 338 LEU A N 1
ATOM 1985 C CA . LEU A 1 338 ? 36.865 23.936 158.064 1.00 49.22 338 LEU A CA 1
ATOM 1986 C C . LEU A 1 338 ? 35.710 24.918 158.221 1.00 49.21 338 LEU A C 1
ATOM 1987 O O . LEU A 1 338 ? 34.989 24.894 159.219 1.00 48.61 338 LEU A O 1
ATOM 1992 N N . VAL A 1 339 ? 35.527 25.782 157.233 1.00 49.11 339 VAL A N 1
ATOM 1993 C CA . VAL A 1 339 ? 34.441 26.746 157.302 1.00 48.29 339 VAL A CA 1
ATOM 1994 C C . VAL A 1 339 ? 33.090 26.046 157.491 1.00 49.09 339 VAL A C 1
ATOM 1995 O O . VAL A 1 339 ? 32.415 26.270 158.498 1.00 48.79 339 VAL A O 1
ATOM 1999 N N . LEU A 1 340 ? 32.692 25.198 156.537 1.00 49.33 340 LEU A N 1
ATOM 2000 C CA . LEU A 1 340 ? 31.402 24.501 156.640 1.00 48.23 340 LEU A CA 1
ATOM 2001 C C . LEU A 1 340 ? 31.200 23.777 157.972 1.00 49.25 340 LEU A C 1
ATOM 2002 O O . LEU A 1 340 ? 30.123 23.864 158.566 1.00 50.91 340 LEU A O 1
ATOM 2007 N N . ALA A 1 341 ? 32.226 23.075 158.443 1.00 48.64 341 ALA A N 1
ATOM 2008 C CA . ALA A 1 341 ? 32.125 22.363 159.703 1.00 48.33 341 ALA A CA 1
ATOM 2009 C C . ALA A 1 341 ? 32.033 23.373 160.822 1.00 51.41 341 ALA A C 1
ATOM 2010 O O . ALA A 1 341 ? 31.644 23.042 161.940 1.00 52.53 341 ALA A O 1
ATOM 2012 N N . ASP A 1 342 ? 32.413 24.614 160.527 1.00 54.37 342 ASP A N 1
ATOM 2013 C CA . ASP A 1 342 ? 32.345 25.673 161.529 1.00 54.19 342 ASP A CA 1
ATOM 2014 C C . ASP A 1 342 ? 30.918 26.249 161.564 1.00 53.08 342 ASP A C 1
ATOM 2015 O O . ASP A 1 342 ? 30.344 26.388 162.635 1.00 50.37 342 ASP A O 1
ATOM 2020 N N . CYS A 1 343 ? 30.332 26.550 160.406 1.00 54.42 343 CYS A N 1
ATOM 2021 C CA . CYS A 1 343 ? 28.970 27.092 160.385 1.00 58.11 343 CYS A CA 1
ATOM 2022 C C . CYS A 1 343 ? 27.986 26.064 160.911 1.00 59.63 343 CYS A C 1
ATOM 2023 O O . CYS A 1 343 ? 26.941 26.409 161.473 1.00 60.95 343 CYS A O 1
ATOM 2026 N N . LEU A 1 344 ? 28.328 24.796 160.704 1.00 60.08 344 LEU A N 1
ATOM 2027 C CA . LEU A 1 344 ? 27.493 23.674 161.120 1.00 59.64 344 LEU A CA 1
ATOM 2028 C C . LEU A 1 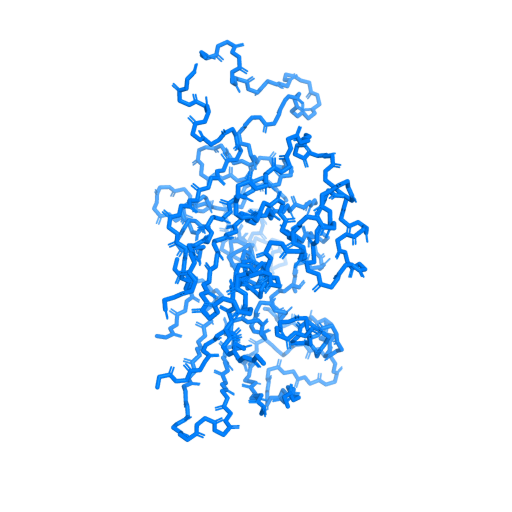344 ? 27.277 23.695 162.635 1.00 59.80 344 LEU A C 1
ATOM 2029 O O . LEU A 1 344 ? 26.181 23.398 163.119 1.00 60.06 344 LEU A O 1
ATOM 2034 N N . LEU A 1 345 ? 28.326 24.052 163.374 1.00 57.79 345 LEU A N 1
ATOM 2035 C CA . LEU A 1 345 ? 28.251 24.134 164.825 1.00 57.25 345 LEU A CA 1
ATOM 2036 C C . LEU A 1 345 ? 27.621 25.475 165.238 1.00 57.65 345 LEU A C 1
ATOM 2037 O O . LEU A 1 345 ? 26.804 25.536 166.153 1.00 58.39 345 LEU A O 1
ATOM 2042 N N . LEU A 1 346 ? 27.981 26.548 164.548 1.00 57.53 346 LEU A N 1
ATOM 2043 C CA . LEU A 1 346 ? 27.428 27.855 164.859 1.00 58.16 346 LEU A CA 1
ATOM 2044 C C . LEU A 1 346 ? 25.916 27.915 164.732 1.00 59.95 346 LEU A C 1
ATOM 2045 O O . LEU A 1 346 ? 25.242 28.552 165.533 1.00 58.66 346 LEU A O 1
ATOM 2050 N N . ASN A 1 347 ? 25.388 27.255 163.710 1.00 62.44 347 ASN A N 1
ATOM 2051 C CA . ASN A 1 347 ? 23.961 27.277 163.453 1.00 64.75 347 ASN A CA 1
ATOM 2052 C C . ASN A 1 347 ? 23.186 26.259 164.288 1.00 66.57 347 ASN A C 1
ATOM 2053 O O . ASN A 1 347 ? 21.985 26.062 164.095 1.00 66.09 347 ASN A O 1
ATOM 2058 N N . ALA A 1 348 ? 23.875 25.615 165.222 1.00 67.74 348 ALA A N 1
ATOM 2059 C CA . ALA A 1 348 ? 23.243 24.615 166.065 1.00 69.45 348 ALA A CA 1
ATOM 2060 C C . ALA A 1 348 ? 22.127 25.206 166.909 1.00 70.73 348 ALA A C 1
ATOM 2061 O O . ALA A 1 348 ? 20.968 24.809 166.801 1.00 72.13 348 ALA A O 1
ATOM 2063 N N . SER A 1 349 ? 22.491 26.165 167.745 1.00 72.05 349 SER A N 1
ATOM 2064 C CA . SER A 1 349 ? 21.556 26.818 168.648 1.00 73.53 349 SER A CA 1
ATOM 2065 C C . SER A 1 349 ? 20.805 28.018 168.060 1.00 74.16 349 SER A C 1
ATOM 2066 O O . SER A 1 349 ? 20.483 28.960 168.782 1.00 74.40 349 SER A O 1
ATOM 2069 N N . ALA A 1 350 ? 20.513 27.983 166.764 1.00 74.55 350 ALA A N 1
ATOM 2070 C CA . ALA A 1 350 ? 19.813 29.098 166.122 1.00 74.67 350 ALA A CA 1
ATOM 2071 C C . ALA A 1 350 ? 18.317 29.001 166.318 1.00 75.66 350 ALA A C 1
ATOM 2072 O O . ALA A 1 350 ? 17.567 29.910 165.952 1.00 76.57 350 ALA A O 1
ATOM 2074 N N . ASN A 1 351 ? 17.880 27.899 166.912 1.00 75.67 351 ASN A N 1
ATOM 2075 C CA . ASN A 1 351 ? 16.461 27.691 167.120 1.00 75.59 351 ASN A CA 1
ATOM 2076 C C . ASN A 1 351 ? 16.181 27.075 168.476 1.00 74.08 351 ASN A C 1
ATOM 2077 O O . ASN A 1 351 ? 16.787 26.075 168.847 1.00 73.54 351 ASN A O 1
ATOM 2082 N N . LEU A 1 352 ? 15.247 27.676 169.204 1.00 73.37 352 LEU A N 1
ATOM 2083 C CA . LEU A 1 352 ? 14.884 27.206 170.528 1.00 73.09 352 LEU A CA 1
ATOM 2084 C C . LEU A 1 352 ? 14.471 25.741 170.538 1.00 75.13 352 LEU A C 1
ATOM 2085 O O . LEU A 1 352 ? 14.742 25.016 171.504 1.00 73.15 352 LEU A O 1
ATOM 2090 N N . ASN A 1 353 ? 13.809 25.312 169.467 1.00 78.68 353 ASN A N 1
ATOM 2091 C CA . ASN A 1 353 ? 13.372 23.926 169.337 1.00 82.39 353 ASN A CA 1
ATOM 2092 C C . ASN A 1 353 ? 14.627 23.050 169.344 1.00 82.42 353 ASN A C 1
ATOM 2093 O O . ASN A 1 353 ? 14.749 22.110 170.135 1.00 81.53 353 ASN A O 1
ATOM 2098 N N . ASN A 1 354 ? 15.561 23.380 168.459 1.00 82.77 354 ASN A N 1
ATOM 2099 C CA . ASN A 1 354 ? 16.818 22.654 168.343 1.00 83.98 354 ASN A CA 1
ATOM 2100 C C . ASN A 1 354 ? 17.470 22.545 169.703 1.00 83.64 354 ASN A C 1
ATOM 2101 O O . ASN A 1 354 ? 17.916 21.472 170.119 1.00 83.77 354 ASN A O 1
ATOM 2106 N N . LEU A 1 355 ? 17.516 23.682 170.386 1.00 82.96 355 LEU A N 1
ATOM 2107 C CA . LEU A 1 355 ? 18.126 23.786 171.695 1.00 82.20 355 LEU A CA 1
ATOM 2108 C C . LEU A 1 355 ? 17.489 22.838 172.712 1.00 83.24 355 LEU A C 1
ATOM 2109 O O . LEU A 1 355 ? 18.196 22.082 173.383 1.00 83.06 355 LEU A O 1
ATOM 2114 N N . LYS A 1 356 ? 16.162 22.863 172.826 1.00 84.75 356 LYS A N 1
ATOM 2115 C CA . LYS A 1 356 ? 15.474 21.972 173.764 1.00 86.58 356 LYS A CA 1
ATOM 2116 C C . LYS A 1 356 ? 15.814 20.521 173.421 1.00 87.95 356 LYS A C 1
ATOM 2117 O O . LYS A 1 356 ? 16.047 19.699 174.311 1.00 87.74 356 LYS A O 1
ATOM 2123 N N . ASN A 1 357 ? 15.836 20.222 172.121 1.00 88.75 357 ASN A N 1
ATOM 2124 C CA . ASN A 1 357 ? 16.167 18.885 171.622 1.00 89.47 357 ASN A CA 1
ATOM 2125 C C . ASN A 1 357 ? 17.594 18.537 172.037 1.00 90.05 357 ASN A C 1
ATOM 2126 O O . ASN A 1 357 ? 17.884 17.407 172.440 1.00 89.77 357 ASN A O 1
ATOM 2131 N N . ALA A 1 358 ? 18.480 19.526 171.920 1.00 90.18 358 ALA A N 1
ATOM 2132 C CA . ALA A 1 358 ? 19.882 19.368 172.273 1.00 88.91 358 ALA A CA 1
ATOM 2133 C C . ALA A 1 358 ? 20.014 18.996 173.748 1.00 88.60 358 ALA A C 1
ATOM 2134 O O . ALA A 1 358 ? 20.843 18.163 174.113 1.00 88.47 358 ALA A O 1
ATOM 2136 N N . TYR A 1 359 ? 19.191 19.613 174.590 1.00 88.26 35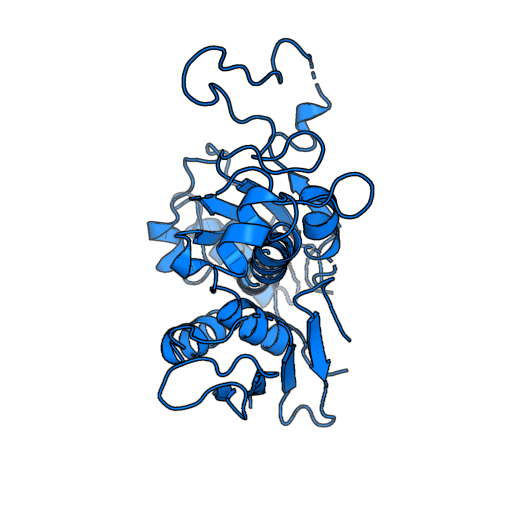9 TYR A N 1
ATOM 2137 C CA . TYR A 1 359 ? 19.219 19.327 176.019 1.00 89.21 359 TYR A CA 1
ATOM 2138 C C . TYR A 1 359 ? 18.103 18.355 176.421 1.00 89.69 359 TYR A C 1
ATOM 2139 O O . TYR A 1 359 ? 17.642 18.367 177.566 1.00 89.98 359 TYR A O 1
ATOM 2148 N N . GLY A 1 360 ? 17.672 17.523 175.474 1.00 88.94 360 GLY A N 1
ATOM 2149 C CA . GLY A 1 360 ? 16.621 16.552 175.743 1.00 88.43 360 GLY A CA 1
ATOM 2150 C C . GLY A 1 360 ? 15.228 17.138 175.900 1.00 88.37 360 GLY A C 1
ATOM 2151 O O . GLY A 1 360 ? 14.375 16.915 175.014 1.00 87.97 360 GLY A O 1
#

Radius of gyration: 19.27 Å; Cα contacts (8 Å, |Δi|>4): 598; chains: 1; bounding box: 57×37×49 Å